Protein AF-A0A847JZJ1-F1 (afdb_monomer_lite)

Foldseek 3Di:
DDDDDDDDDDDDDDDDDDDDDDDPPPPDPPPPPDQDFCQVVLQVLQCVLCVVQVAAEAEASPFGHRDNQDRFDNDPDPVVRVCRRCVPGPQKDKDWAWAAPVDVVVDDDLNQVQLVVLQLVPPPDQKDWDADPVVRDIDIDGPPDDCDPPNLVVCVVVRIHSRTYMHMYGNPADHPDRPVVVVVVVVVVVVVVVLVPDDVVNNVVVVVVVVVVLVPDDPVVNVVVVVVVVVVVVVVLVPDDPVVNVVVVVVVVVVVVVCLVPDDPVVNVVVVVVVVVVVCVVVVVVVPPDDDDDDD

pLDDT: mean 77.41, std 18.1, range [31.69, 96.62]

Structure (mmCIF, N/CA/C/O backbone):
data_AF-A0A847JZJ1-F1
#
_entry.id   AF-A0A847JZJ1-F1
#
loop_
_atom_site.group_PDB
_atom_site.id
_atom_site.type_symbol
_atom_site.label_atom_id
_atom_site.label_alt_id
_atom_site.label_comp_id
_atom_site.label_asym_id
_atom_site.label_entity_id
_atom_site.label_seq_id
_atom_site.pdbx_PDB_ins_code
_atom_site.Cartn_x
_atom_site.Cartn_y
_atom_site.Cartn_z
_atom_site.occupancy
_atom_site.B_iso_or_equiv
_atom_site.auth_seq_id
_atom_site.auth_comp_id
_atom_site.auth_asym_id
_atom_site.auth_atom_id
_atom_site.pdbx_PDB_model_num
ATOM 1 N N . MET A 1 1 ? -47.977 52.422 -21.765 1.00 35.50 1 MET A N 1
ATOM 2 C CA . MET A 1 1 ? -47.464 53.776 -22.063 1.00 35.50 1 MET A CA 1
ATOM 3 C C . MET A 1 1 ? -46.081 53.644 -22.690 1.00 35.50 1 MET A C 1
ATOM 5 O O . MET A 1 1 ? -45.263 52.967 -22.096 1.00 35.50 1 MET A O 1
ATOM 9 N N . MET A 1 2 ? -45.905 54.273 -23.864 1.00 33.22 2 MET A N 1
ATOM 10 C CA . MET A 1 2 ? -44.666 54.690 -24.571 1.00 33.22 2 MET A CA 1
ATOM 11 C C . MET A 1 2 ? -43.608 53.614 -24.932 1.00 33.22 2 MET A C 1
ATOM 13 O O . MET A 1 2 ? -43.071 52.968 -24.049 1.00 33.22 2 MET A O 1
ATOM 17 N N . ARG A 1 3 ? -43.384 53.247 -26.211 1.00 38.41 3 ARG A N 1
ATOM 18 C CA . ARG A 1 3 ? -42.790 53.932 -27.407 1.00 38.41 3 ARG A CA 1
ATOM 19 C C . ARG A 1 3 ? -41.248 53.849 -27.491 1.00 38.41 3 ARG A C 1
ATOM 21 O O . ARG A 1 3 ? -40.580 54.484 -26.689 1.00 38.41 3 ARG A O 1
ATOM 28 N N . ASN A 1 4 ? -40.733 53.144 -28.514 1.00 34.78 4 ASN A N 1
ATOM 29 C CA . ASN A 1 4 ? -39.711 53.559 -29.518 1.00 34.78 4 ASN A CA 1
ATOM 30 C C . ASN A 1 4 ? -39.384 52.341 -30.433 1.00 34.78 4 ASN A C 1
ATOM 32 O O . ASN A 1 4 ? -39.142 51.270 -29.891 1.00 34.78 4 ASN A O 1
ATOM 36 N N . LEU A 1 5 ? -39.588 52.316 -31.771 1.00 41.00 5 LEU A N 1
ATOM 37 C CA . LEU A 1 5 ? -38.977 53.075 -32.907 1.00 41.00 5 LEU A CA 1
ATOM 38 C C . LEU A 1 5 ? -37.449 52.834 -32.973 1.00 41.00 5 LEU A C 1
ATOM 40 O O . LEU A 1 5 ? -36.807 53.040 -31.954 1.00 41.00 5 LEU A O 1
ATOM 44 N N . LEU A 1 6 ? -36.772 52.366 -34.040 1.00 36.91 6 LEU A N 1
ATOM 45 C CA . LEU A 1 6 ? -36.786 52.590 -35.509 1.00 36.91 6 LEU A CA 1
ATOM 46 C C . LEU A 1 6 ? -36.193 51.339 -36.233 1.00 36.91 6 LEU A C 1
ATOM 48 O O . LEU A 1 6 ? -35.392 50.640 -35.626 1.00 36.91 6 LEU A O 1
ATOM 52 N N . SER A 1 7 ? -36.626 50.876 -37.417 1.00 38.59 7 SER A N 1
ATOM 53 C CA . SER A 1 7 ? -36.508 51.380 -38.815 1.00 38.59 7 SER A CA 1
ATOM 54 C C . SER A 1 7 ? -35.103 51.391 -39.465 1.00 38.59 7 SER A C 1
ATOM 56 O O . SER A 1 7 ? -34.245 52.150 -39.036 1.00 38.59 7 SER A O 1
ATOM 58 N N . GLY A 1 8 ? -34.992 50.664 -40.601 1.00 32.59 8 GLY A N 1
ATOM 59 C CA . GLY A 1 8 ? -34.150 50.906 -41.804 1.00 32.59 8 GLY A CA 1
ATOM 60 C C . GLY A 1 8 ? -32.644 50.590 -41.702 1.00 32.59 8 GLY A C 1
ATOM 61 O O . GLY A 1 8 ? -32.071 50.700 -40.636 1.00 32.59 8 GLY A O 1
ATOM 62 N N . ALA A 1 9 ? -31.896 50.222 -42.750 1.00 33.03 9 ALA A N 1
ATOM 63 C CA . ALA A 1 9 ? -32.157 50.146 -44.185 1.00 33.03 9 ALA A CA 1
ATOM 64 C C . ALA A 1 9 ? -31.112 49.238 -44.897 1.00 33.03 9 ALA A C 1
ATOM 66 O O . ALA A 1 9 ? -30.304 48.564 -44.267 1.00 33.03 9 ALA A O 1
ATOM 67 N N . VAL A 1 10 ? -31.198 49.218 -46.226 1.00 32.47 10 VAL A N 1
ATOM 68 C CA . VAL A 1 10 ? -30.754 48.219 -47.213 1.00 32.47 10 VAL A CA 1
ATOM 69 C C . VAL A 1 10 ? -29.332 48.449 -47.775 1.00 32.47 10 VAL A C 1
ATOM 71 O O . VAL A 1 10 ? -28.941 49.589 -47.977 1.00 32.47 10 VAL A O 1
ATOM 74 N N . ALA A 1 11 ? -28.668 47.322 -48.098 1.00 31.69 11 ALA A N 1
ATOM 75 C CA . ALA A 1 11 ? -27.624 47.011 -49.106 1.00 31.69 11 ALA A CA 1
ATOM 76 C C . ALA A 1 11 ? -26.320 47.836 -49.226 1.00 31.69 11 ALA A C 1
ATOM 78 O O . ALA A 1 11 ? -26.329 49.055 -49.278 1.00 31.69 11 ALA A O 1
ATOM 79 N N . VAL A 1 12 ? -25.196 47.140 -49.465 1.00 31.94 12 VAL A N 1
ATOM 80 C CA . VAL A 1 12 ? -24.562 47.002 -50.799 1.00 31.94 12 VAL A CA 1
ATOM 81 C C . VAL A 1 12 ? -23.410 45.983 -50.745 1.00 31.94 12 VAL A C 1
ATOM 83 O O . VAL A 1 12 ? -22.678 45.859 -49.769 1.00 31.94 12 VAL A O 1
ATOM 86 N N . VAL A 1 13 ? -23.327 45.232 -51.840 1.00 33.28 13 VAL A N 1
ATOM 87 C CA . VAL A 1 13 ? -22.362 44.208 -52.248 1.00 33.28 13 VAL A CA 1
ATOM 88 C C . VAL A 1 13 ? -20.936 44.755 -52.370 1.00 33.28 13 VAL A C 1
ATOM 90 O O . VAL A 1 13 ? -20.741 45.812 -52.956 1.00 33.28 13 VAL A O 1
ATOM 93 N N . MET A 1 14 ? -19.939 43.960 -51.974 1.00 34.62 14 MET A N 1
ATOM 94 C CA . MET A 1 14 ? -18.640 43.916 -52.658 1.00 34.62 14 MET A CA 1
ATOM 95 C C . MET A 1 14 ? -18.143 42.468 -52.709 1.00 34.62 14 MET A C 1
ATOM 97 O O . MET A 1 14 ? -17.877 41.839 -51.687 1.00 34.62 14 MET A O 1
ATOM 101 N N . MET A 1 15 ? -18.060 41.955 -53.937 1.00 37.09 15 MET A N 1
ATOM 102 C CA . MET A 1 15 ? -17.333 40.750 -54.319 1.00 37.09 15 MET A CA 1
ATOM 103 C C . MET A 1 15 ? -15.831 40.934 -54.078 1.00 37.09 15 MET A C 1
ATOM 105 O O . MET A 1 15 ? -15.261 41.957 -54.446 1.00 37.09 15 MET A O 1
ATOM 109 N N . GLY A 1 16 ? -15.183 39.887 -53.577 1.00 32.38 16 GLY A N 1
ATOM 110 C CA . GLY A 1 16 ? -13.738 39.694 -53.637 1.00 32.38 16 GLY A CA 1
ATOM 111 C C . GLY A 1 16 ? -13.458 38.199 -53.586 1.00 32.38 16 GLY A C 1
ATOM 112 O O . GLY A 1 16 ? -13.729 37.548 -52.583 1.00 32.38 16 GLY A O 1
ATOM 113 N N . ALA A 1 17 ? -13.036 37.649 -54.717 1.00 33.59 17 ALA A N 1
ATOM 114 C CA . ALA A 1 17 ? -12.972 36.226 -54.995 1.00 33.59 17 ALA A CA 1
ATOM 115 C C . ALA A 1 17 ? -11.673 35.560 -54.498 1.00 33.59 17 ALA A C 1
ATOM 117 O O . ALA A 1 17 ? -10.618 36.178 -54.528 1.00 33.59 17 ALA A O 1
ATOM 118 N N . LEU A 1 18 ? -11.811 34.266 -54.173 1.00 36.47 18 LEU A N 1
ATOM 119 C CA . LEU A 1 18 ? -10.892 33.142 -54.432 1.00 36.47 18 LEU A CA 1
ATOM 120 C C . LEU A 1 18 ? -9.452 33.198 -53.877 1.00 36.47 18 LEU A C 1
ATOM 122 O O . LEU A 1 18 ? -8.656 34.043 -54.259 1.00 36.47 18 LEU A O 1
ATOM 126 N N . VAL A 1 19 ? -9.080 32.166 -53.104 1.00 37.28 19 VAL A N 1
ATOM 127 C CA . VAL A 1 19 ? -8.043 31.152 -53.428 1.00 37.28 19 VAL A CA 1
ATOM 128 C C . VAL A 1 19 ? -7.669 30.365 -52.158 1.00 37.28 19 VAL A C 1
ATOM 130 O O . VAL A 1 19 ? -7.350 30.952 -51.132 1.00 37.28 19 VAL A O 1
ATOM 133 N N . GLY A 1 20 ? -7.640 29.030 -52.277 1.00 33.34 20 GLY A N 1
ATOM 134 C CA . GLY A 1 20 ? -6.888 28.112 -51.405 1.00 33.34 20 GLY A CA 1
ATOM 135 C C . GLY A 1 20 ? -7.611 27.744 -50.106 1.00 33.34 20 GLY A C 1
ATOM 136 O O . GLY A 1 20 ? -7.784 28.563 -49.222 1.00 33.34 20 GLY A O 1
ATOM 137 N N . GLY A 1 21 ? -8.115 26.529 -49.918 1.00 32.28 21 GLY A N 1
ATOM 138 C CA . GLY A 1 21 ? -7.363 25.291 -50.077 1.00 32.28 21 GLY A CA 1
ATOM 139 C C . GLY A 1 21 ? -6.926 24.811 -48.692 1.00 32.28 21 GLY A C 1
ATOM 140 O O . GLY A 1 21 ? -5.954 25.308 -48.146 1.00 32.28 21 GLY A O 1
ATOM 141 N N . ALA A 1 22 ? -7.684 23.859 -48.147 1.00 41.38 22 ALA A N 1
ATOM 142 C CA . ALA A 1 22 ? -7.251 22.877 -47.155 1.00 41.38 22 ALA A CA 1
ATOM 143 C C . ALA A 1 22 ? -6.410 23.375 -45.957 1.00 41.38 22 ALA A C 1
ATOM 145 O O . ALA A 1 22 ? -5.191 23.244 -45.923 1.00 41.38 22 ALA A O 1
ATOM 146 N N . SER A 1 23 ? -7.083 23.779 -44.882 1.00 45.28 23 SER A N 1
ATOM 147 C CA . SER A 1 23 ? -6.500 23.742 -43.531 1.00 45.28 23 SER A CA 1
ATOM 148 C C . SER A 1 23 ? -7.548 23.391 -42.469 1.00 45.28 23 SER A C 1
ATOM 150 O O . SER A 1 23 ? -7.591 23.959 -41.386 1.00 45.28 23 SER A O 1
ATOM 152 N N . ALA A 1 24 ? -8.385 22.389 -42.761 1.00 42.75 24 ALA A N 1
ATOM 153 C CA . ALA A 1 24 ? -9.311 21.780 -41.796 1.00 42.75 24 ALA A CA 1
ATOM 154 C C . ALA A 1 24 ? -8.746 20.510 -41.113 1.00 42.75 24 ALA A C 1
ATOM 156 O O . ALA A 1 24 ? -9.487 19.752 -40.497 1.00 42.75 24 ALA A O 1
ATOM 157 N N . GLN A 1 25 ? -7.433 20.264 -41.197 1.00 43.91 25 GLN A N 1
ATOM 158 C CA . GLN A 1 25 ? -6.776 19.081 -40.608 1.00 43.91 25 GLN A CA 1
ATOM 159 C C . GLN A 1 25 ? -5.591 19.417 -39.689 1.00 43.91 25 GLN A C 1
ATOM 161 O O . GLN A 1 25 ? -4.766 18.561 -39.392 1.00 43.91 25 GLN A O 1
ATOM 166 N N . ALA A 1 26 ? -5.535 20.644 -39.162 1.00 40.88 26 ALA A N 1
ATOM 167 C CA . ALA A 1 26 ? -4.553 21.050 -38.149 1.00 40.88 26 ALA A CA 1
ATOM 168 C C . ALA A 1 26 ? -4.993 20.763 -36.692 1.00 40.88 26 ALA A C 1
ATOM 170 O O . ALA A 1 26 ? -4.354 21.217 -35.747 1.00 40.88 26 ALA A O 1
ATOM 171 N N . GLN A 1 27 ? -6.060 19.989 -36.470 1.00 46.59 27 GLN A N 1
ATOM 172 C CA . GLN A 1 27 ? -6.543 19.626 -35.132 1.00 46.59 27 GLN A CA 1
ATOM 173 C C . GLN A 1 27 ? -6.744 18.120 -35.016 1.00 46.59 27 GLN A C 1
ATOM 175 O O . GLN A 1 27 ? -7.836 17.618 -35.252 1.00 46.59 27 GLN A O 1
ATOM 180 N N . ARG A 1 28 ? -5.677 17.407 -34.637 1.00 43.72 28 ARG A N 1
ATOM 181 C CA . ARG A 1 28 ? -5.724 16.141 -33.870 1.00 43.72 28 ARG A CA 1
ATOM 182 C C . ARG A 1 28 ? -4.331 15.708 -33.387 1.00 43.72 28 ARG A C 1
ATOM 184 O O . ARG A 1 28 ? -4.042 14.531 -33.251 1.00 43.72 28 ARG A O 1
ATOM 191 N N . ASN A 1 29 ? -3.457 16.661 -33.061 1.00 42.59 29 ASN A N 1
ATOM 192 C CA . ASN A 1 29 ? -2.312 16.387 -32.190 1.00 42.59 29 ASN A CA 1
ATOM 193 C C . ASN A 1 29 ? -2.787 16.587 -30.742 1.00 42.59 29 ASN A C 1
ATOM 195 O O . ASN A 1 29 ? -2.511 17.605 -30.110 1.00 42.59 29 ASN A O 1
ATOM 199 N N . THR A 1 30 ? -3.565 15.639 -30.216 1.00 48.31 30 THR A N 1
ATOM 200 C CA . THR A 1 30 ? -3.772 15.552 -28.767 1.00 48.31 30 THR A CA 1
ATOM 201 C C . THR A 1 30 ? -2.457 15.083 -28.163 1.00 48.31 30 THR A C 1
ATOM 203 O O . THR A 1 30 ? -2.189 13.883 -28.098 1.00 48.31 30 THR A O 1
ATOM 206 N N . ALA A 1 31 ? -1.613 16.035 -27.762 1.00 48.03 31 ALA A N 1
ATOM 207 C CA . ALA A 1 31 ? -0.535 15.781 -26.822 1.00 48.03 31 ALA A CA 1
ATOM 208 C C . ALA A 1 31 ? -1.145 15.005 -25.647 1.00 48.03 31 ALA A C 1
ATOM 210 O O . ALA A 1 31 ? -1.997 15.538 -24.931 1.00 48.03 31 ALA A O 1
ATOM 211 N N . ARG A 1 32 ? -0.803 13.717 -25.512 1.00 52.91 32 ARG A N 1
ATOM 212 C CA . ARG A 1 32 ? -1.255 12.893 -24.388 1.00 52.91 32 ARG A CA 1
ATOM 213 C C . ARG A 1 32 ? -0.709 13.566 -23.131 1.00 52.91 32 ARG A C 1
ATOM 215 O O . ARG A 1 32 ? 0.488 13.497 -22.869 1.00 52.91 32 ARG A O 1
ATOM 222 N N . LYS A 1 33 ? -1.569 14.299 -22.412 1.00 51.41 33 LYS A N 1
ATOM 223 C CA . LYS A 1 33 ? -1.242 14.849 -21.093 1.00 51.41 33 LYS A CA 1
ATOM 224 C C . LYS A 1 33 ? -0.691 13.699 -20.254 1.00 51.41 33 LYS A C 1
ATOM 226 O O . LYS A 1 33 ? -1.266 12.610 -20.276 1.00 51.41 33 LYS A O 1
ATOM 231 N N . ALA A 1 34 ? 0.419 13.941 -19.558 1.00 52.12 34 ALA A N 1
ATOM 232 C CA . ALA A 1 34 ? 0.964 12.975 -18.614 1.00 52.12 34 ALA A CA 1
ATOM 233 C C . ALA A 1 34 ? -0.161 12.487 -17.678 1.00 52.12 34 ALA A C 1
ATOM 235 O O . ALA A 1 34 ? -1.019 13.306 -17.323 1.00 52.12 34 ALA A O 1
ATOM 236 N N . PRO A 1 35 ? -0.189 11.193 -17.305 1.00 61.88 35 PRO A N 1
ATOM 237 C CA . PRO A 1 35 ? -1.201 10.667 -16.398 1.00 61.88 35 PRO A CA 1
ATOM 238 C C . PRO A 1 35 ? -1.211 11.508 -15.121 1.00 61.88 35 PRO A C 1
ATOM 240 O O . PRO A 1 35 ? -0.222 11.555 -14.390 1.00 61.88 35 PRO A O 1
ATOM 243 N N . GLN A 1 36 ? -2.299 12.237 -14.889 1.00 75.25 36 GLN A N 1
ATOM 244 C CA . GLN A 1 36 ? -2.470 13.006 -13.663 1.00 75.25 36 GLN A CA 1
ATOM 245 C C . GLN A 1 36 ? -2.872 12.035 -12.555 1.00 75.25 36 GLN A C 1
ATOM 247 O O . GLN A 1 36 ? -3.776 11.225 -12.753 1.00 75.25 36 GLN A O 1
ATOM 252 N N . SER A 1 37 ? -2.192 12.112 -11.411 1.00 82.69 37 SER A N 1
ATOM 253 C CA . SER A 1 37 ? -2.587 11.377 -10.211 1.00 82.69 37 SER A CA 1
ATOM 254 C C . SER A 1 37 ? -3.216 12.328 -9.205 1.00 82.69 37 SER A C 1
ATOM 256 O O . SER A 1 37 ? -2.631 13.360 -8.878 1.00 82.69 37 SER A O 1
ATOM 258 N N . PHE A 1 38 ? -4.367 11.943 -8.665 1.00 89.75 38 PHE A N 1
ATOM 259 C CA . PHE A 1 38 ? -5.093 12.663 -7.618 1.00 89.75 38 PHE A CA 1
ATOM 260 C C . PHE A 1 38 ? -4.782 12.110 -6.215 1.00 89.75 38 PHE A C 1
ATOM 262 O O . PHE A 1 38 ? -5.588 12.226 -5.294 1.00 89.75 38 PHE A O 1
ATOM 269 N N . THR A 1 39 ? -3.611 11.485 -6.030 1.00 89.25 39 THR A N 1
ATOM 270 C CA . THR A 1 39 ? -3.204 10.849 -4.761 1.00 89.25 39 THR A CA 1
ATOM 271 C C . THR A 1 39 ? -3.214 11.825 -3.587 1.00 89.25 39 THR A C 1
ATOM 273 O O . THR A 1 39 ? -3.672 11.469 -2.506 1.00 89.25 39 THR A O 1
ATOM 276 N N . ALA A 1 40 ? -2.730 13.056 -3.786 1.00 89.62 40 ALA A N 1
ATOM 277 C CA . ALA A 1 40 ? -2.691 14.066 -2.728 1.00 89.62 40 ALA A CA 1
ATOM 278 C C . ALA A 1 40 ? -4.104 14.473 -2.277 1.00 89.62 40 ALA A C 1
ATOM 280 O O . ALA A 1 40 ? -4.373 14.538 -1.077 1.00 89.62 40 ALA A O 1
ATOM 281 N N . ASP A 1 41 ? -5.020 14.662 -3.230 1.00 92.62 41 ASP A N 1
ATOM 282 C CA . ASP A 1 41 ? -6.422 14.986 -2.947 1.00 92.62 41 ASP A CA 1
ATOM 283 C C . ASP A 1 41 ? -7.123 13.824 -2.236 1.00 92.62 41 ASP A C 1
ATOM 285 O O . ASP A 1 41 ? -7.856 14.025 -1.267 1.00 92.62 41 ASP A O 1
ATOM 289 N N . PHE A 1 42 ? -6.845 12.591 -2.668 1.00 94.38 42 PHE A N 1
ATOM 290 C CA . PHE A 1 42 ? -7.357 11.385 -2.025 1.00 94.38 42 PHE A CA 1
ATOM 291 C C . PHE A 1 42 ? -6.822 11.220 -0.594 1.00 94.38 42 PHE A C 1
ATOM 293 O O . PHE A 1 42 ? -7.582 10.893 0.315 1.00 94.38 42 PHE A O 1
ATOM 300 N N . ALA A 1 43 ? -5.540 11.509 -0.355 1.00 93.81 43 ALA A N 1
ATOM 301 C CA . ALA A 1 43 ? -4.953 11.483 0.982 1.00 93.81 43 ALA A CA 1
ATOM 302 C C . ALA A 1 43 ? -5.569 12.549 1.904 1.00 93.81 43 ALA A C 1
ATOM 304 O O . ALA A 1 43 ? -5.927 12.247 3.044 1.00 93.81 43 ALA A O 1
ATOM 305 N N . ALA A 1 44 ? -5.765 13.774 1.405 1.00 94.25 44 ALA A N 1
ATOM 306 C CA . ALA A 1 44 ? -6.437 14.836 2.151 1.00 94.25 44 ALA A CA 1
ATOM 307 C C . ALA A 1 44 ? -7.895 14.470 2.479 1.00 94.25 44 ALA A C 1
ATOM 309 O O . ALA A 1 44 ? -8.381 14.728 3.581 1.00 94.25 44 ALA A O 1
ATOM 310 N N . MET A 1 45 ? -8.591 13.826 1.542 1.00 94.44 45 MET A N 1
ATOM 311 C CA . MET A 1 45 ? -9.936 13.298 1.753 1.00 94.44 45 MET A CA 1
ATOM 312 C C . MET A 1 45 ? -9.960 12.209 2.830 1.00 94.44 45 MET A C 1
ATOM 314 O O . MET A 1 45 ? -10.761 12.294 3.757 1.00 94.44 45 MET A O 1
ATOM 318 N N . ALA A 1 46 ? -9.054 11.232 2.765 1.00 95.06 46 ALA A N 1
ATOM 319 C CA . ALA A 1 46 ? -8.922 10.191 3.781 1.00 95.06 46 ALA A CA 1
ATOM 320 C C . ALA A 1 46 ? -8.651 10.772 5.176 1.00 95.06 46 ALA A C 1
ATOM 322 O O . ALA A 1 46 ? -9.221 10.309 6.161 1.00 95.06 46 ALA A O 1
ATOM 323 N N . GLN A 1 47 ? -7.851 11.837 5.269 1.00 94.56 47 GLN A N 1
ATOM 324 C CA . GLN A 1 47 ? -7.622 12.537 6.530 1.00 94.56 47 GLN A CA 1
ATOM 325 C C . GLN A 1 47 ? -8.902 13.190 7.077 1.00 94.56 47 GLN A C 1
ATOM 327 O O . GLN A 1 47 ? -9.168 13.080 8.273 1.00 94.56 47 GLN A O 1
ATOM 332 N N . LYS A 1 48 ? -9.714 13.827 6.221 1.00 94.25 48 LYS A N 1
ATOM 333 C CA . LYS A 1 48 ? -11.010 14.405 6.624 1.00 94.25 48 LYS A CA 1
ATOM 334 C C . LYS A 1 48 ? -11.977 13.337 7.133 1.00 94.25 48 LYS A C 1
ATOM 336 O O . LYS A 1 48 ? -12.600 13.535 8.172 1.00 94.25 48 LYS A O 1
ATOM 341 N N . VAL A 1 49 ? -12.064 12.194 6.447 1.00 95.31 49 VAL A N 1
ATOM 342 C CA . VAL A 1 49 ? -12.866 11.048 6.911 1.00 95.31 49 VAL A CA 1
ATOM 343 C C . VAL A 1 49 ? -12.369 10.553 8.264 1.00 95.31 49 VAL A C 1
ATOM 345 O O . VAL A 1 49 ? -13.165 10.368 9.181 1.00 95.31 49 VAL A O 1
ATOM 348 N N . GLY A 1 50 ? -11.052 10.396 8.414 1.00 94.62 50 GLY A N 1
ATOM 349 C CA . GLY A 1 50 ? -10.449 9.986 9.677 1.00 94.62 50 GLY A CA 1
ATOM 350 C C . GLY A 1 50 ? -10.820 10.922 10.827 1.00 94.62 50 GLY A C 1
ATOM 351 O O . GLY A 1 50 ? -11.231 10.462 11.887 1.00 94.62 50 GLY A O 1
ATOM 352 N N . GLN A 1 51 ? -10.773 12.237 10.601 1.00 94.62 51 GLN A N 1
ATOM 353 C CA . GLN A 1 51 ? -11.196 13.232 11.592 1.00 94.62 51 GLN A CA 1
ATOM 354 C C . GLN A 1 51 ? -12.684 13.114 11.942 1.00 94.62 51 GLN A C 1
ATOM 356 O O . GLN A 1 51 ? -13.024 13.113 13.122 1.00 94.62 51 GLN A O 1
ATOM 361 N N . ALA A 1 52 ? -13.560 12.975 10.943 1.00 94.00 52 ALA A N 1
ATOM 362 C CA . ALA A 1 52 ? -15.003 12.858 11.159 1.00 94.00 52 ALA A CA 1
ATOM 363 C C . ALA A 1 52 ? -15.381 11.609 11.973 1.00 94.00 52 ALA A C 1
ATOM 365 O O . ALA A 1 52 ? -16.312 11.648 12.772 1.00 94.00 52 ALA A O 1
ATOM 366 N N . MET A 1 53 ? -14.639 10.516 11.795 1.00 94.62 53 MET A N 1
ATOM 367 C CA . MET A 1 53 ? -14.877 9.243 12.482 1.00 94.62 53 MET A CA 1
ATOM 368 C C . MET A 1 53 ? -13.997 9.040 13.724 1.00 94.62 53 MET A C 1
ATOM 370 O O . MET A 1 53 ? -14.068 7.984 14.350 1.00 94.62 53 MET A O 1
ATOM 374 N N . ASN A 1 54 ? -13.160 10.021 14.078 1.00 94.56 54 ASN A N 1
ATOM 375 C CA . ASN A 1 54 ? -12.167 9.934 15.151 1.00 94.56 54 ASN A CA 1
ATOM 376 C C . ASN A 1 54 ? -11.231 8.706 15.034 1.00 94.56 54 ASN A C 1
ATOM 378 O O . ASN A 1 54 ? -10.944 8.018 16.014 1.00 94.56 54 ASN A O 1
ATOM 382 N N . VAL A 1 55 ? -10.751 8.420 13.820 1.00 94.69 55 VAL A N 1
ATOM 383 C CA . VAL A 1 55 ? -9.779 7.355 13.527 1.00 94.69 55 VAL A CA 1
ATOM 384 C C . VAL A 1 55 ? -8.609 7.886 12.706 1.00 94.69 55 VAL A C 1
ATOM 386 O O . VAL A 1 55 ? -8.724 8.858 11.959 1.00 94.69 55 VAL A O 1
ATOM 389 N N . ARG A 1 56 ? -7.455 7.220 12.789 1.00 94.62 56 ARG A N 1
ATOM 390 C CA . ARG A 1 56 ? -6.296 7.575 11.964 1.00 94.62 56 ARG A CA 1
ATOM 391 C C . ARG A 1 56 ? -6.331 6.798 10.652 1.00 94.62 56 ARG A C 1
ATOM 393 O O . ARG A 1 56 ? -6.200 5.577 10.664 1.00 94.62 56 ARG A O 1
ATOM 400 N N . ILE A 1 57 ? -6.446 7.510 9.534 1.00 95.31 57 ILE A N 1
ATOM 401 C CA . ILE A 1 57 ? -6.331 6.941 8.185 1.00 95.31 57 ILE A CA 1
ATOM 402 C C . ILE A 1 57 ? -5.047 7.462 7.542 1.00 95.31 57 ILE A C 1
ATOM 404 O O . ILE A 1 57 ? -4.742 8.652 7.604 1.00 95.31 57 ILE A O 1
ATOM 408 N N . VAL A 1 58 ? -4.274 6.554 6.957 1.00 94.69 58 VAL A N 1
ATOM 409 C CA . VAL A 1 58 ? -2.973 6.812 6.349 1.00 94.69 58 VAL A CA 1
ATOM 410 C C . VAL A 1 58 ? -2.988 6.274 4.926 1.00 94.69 58 VAL A C 1
ATOM 412 O O . VAL A 1 58 ? -3.350 5.121 4.705 1.00 94.69 58 VAL A O 1
ATOM 415 N N . VAL A 1 59 ? -2.572 7.102 3.970 1.00 94.44 59 VAL A N 1
ATOM 416 C CA . VAL A 1 59 ? -2.489 6.738 2.552 1.00 94.44 59 VAL A CA 1
ATOM 417 C C . VAL A 1 59 ? -1.029 6.685 2.132 1.00 94.44 59 VAL A C 1
ATOM 419 O O . VAL A 1 59 ? -0.272 7.623 2.375 1.00 94.44 59 VAL A O 1
ATOM 422 N N . ASP A 1 60 ? -0.636 5.584 1.505 1.00 91.75 60 ASP A N 1
ATOM 423 C CA . ASP A 1 60 ? 0.673 5.442 0.881 1.00 91.75 60 ASP A CA 1
ATOM 424 C C . ASP A 1 60 ? 0.798 6.394 -0.325 1.00 91.75 60 ASP A C 1
ATOM 426 O O . ASP A 1 60 ? -0.026 6.315 -1.241 1.00 91.75 60 ASP A O 1
ATOM 430 N N . PRO A 1 61 ? 1.838 7.246 -0.397 1.00 88.56 61 PRO A N 1
ATOM 431 C CA . PRO A 1 61 ? 2.071 8.121 -1.548 1.00 88.56 61 PRO A CA 1
ATOM 432 C C . PRO A 1 61 ? 2.244 7.394 -2.887 1.00 88.56 61 PRO A C 1
ATOM 434 O O . PRO A 1 61 ? 2.156 8.022 -3.938 1.00 88.56 61 PRO A O 1
ATOM 437 N N . THR A 1 62 ? 2.517 6.087 -2.871 1.00 86.88 62 THR A N 1
ATOM 438 C CA . THR A 1 62 ? 2.616 5.256 -4.081 1.00 86.88 62 THR A CA 1
ATOM 439 C C . THR A 1 62 ? 1.265 4.827 -4.649 1.00 86.88 62 THR A C 1
ATOM 441 O O . THR A 1 62 ? 1.221 4.315 -5.764 1.00 86.88 62 THR A O 1
ATOM 444 N N . VAL A 1 63 ? 0.160 5.046 -3.929 1.00 89.62 63 VAL A N 1
ATOM 445 C CA . VAL A 1 63 ? -1.186 4.791 -4.454 1.00 89.62 63 VAL A CA 1
ATOM 446 C C . VAL A 1 63 ? -1.438 5.707 -5.646 1.00 89.62 63 VAL A C 1
ATOM 448 O O . VAL A 1 63 ? -1.390 6.929 -5.520 1.00 89.62 63 VAL A O 1
ATOM 451 N N . PHE A 1 64 ? -1.733 5.124 -6.804 1.00 86.50 64 PHE A N 1
ATOM 452 C CA . PHE A 1 64 ? -2.059 5.879 -8.007 1.00 86.50 64 PHE A CA 1
ATOM 453 C C . PHE A 1 64 ? -3.573 6.065 -8.130 1.00 86.50 64 PHE A C 1
ATOM 455 O O . PHE A 1 64 ? -4.328 5.094 -8.168 1.00 86.50 64 PHE A O 1
ATOM 462 N N . VAL A 1 65 ? -4.024 7.318 -8.214 1.00 88.62 65 VAL A N 1
ATOM 463 C CA . VAL A 1 65 ? -5.450 7.659 -8.298 1.00 88.62 65 VAL A CA 1
ATOM 464 C C . VAL A 1 65 ? -5.701 8.357 -9.628 1.00 88.62 65 VAL A C 1
ATOM 466 O O . VAL A 1 65 ? -5.440 9.547 -9.772 1.00 88.62 65 VAL A O 1
ATOM 469 N N . ALA A 1 66 ? -6.198 7.609 -10.612 1.00 84.12 66 ALA A N 1
ATOM 470 C CA . ALA A 1 66 ? -6.352 8.093 -11.988 1.00 84.12 66 ALA A CA 1
ATOM 471 C C . ALA A 1 66 ? -7.522 9.074 -12.188 1.00 84.12 66 ALA A C 1
ATOM 473 O O . ALA A 1 66 ? -7.561 9.801 -13.179 1.00 84.12 66 ALA A O 1
ATOM 474 N N . THR A 1 67 ? -8.504 9.067 -11.284 1.00 84.44 67 THR A N 1
ATOM 475 C CA . THR A 1 67 ? -9.717 9.889 -11.387 1.00 84.44 67 THR A CA 1
ATOM 476 C C . THR A 1 67 ? -9.870 10.762 -10.150 1.00 84.44 67 THR A C 1
ATOM 478 O O . THR A 1 67 ? -9.508 10.314 -9.063 1.00 84.44 67 THR A O 1
ATOM 481 N N . PRO A 1 68 ? -10.401 11.991 -10.276 1.00 86.19 68 PRO A N 1
ATOM 482 C CA . PRO A 1 68 ? -10.673 12.825 -9.115 1.00 86.19 68 PRO A CA 1
ATOM 483 C C . PRO A 1 68 ? -11.530 12.053 -8.105 1.00 86.19 68 PRO A C 1
ATOM 485 O O . PRO A 1 68 ? -12.588 11.533 -8.487 1.00 86.19 68 PRO A O 1
ATOM 488 N N . PRO A 1 69 ? -11.090 11.937 -6.842 1.00 85.19 69 PRO A N 1
ATOM 489 C CA . PRO A 1 69 ? -11.837 11.189 -5.852 1.00 85.19 69 PRO A CA 1
ATOM 490 C C . PRO A 1 69 ? -13.177 11.886 -5.603 1.00 85.19 69 PRO A C 1
ATOM 492 O O . PRO A 1 69 ? -13.247 13.106 -5.439 1.00 85.19 69 PRO A O 1
ATOM 495 N N . LYS A 1 70 ? -14.258 11.106 -5.606 1.00 84.94 70 LYS A N 1
ATOM 496 C CA . LYS A 1 70 ? -15.586 11.592 -5.219 1.00 84.94 70 LYS A CA 1
ATOM 497 C C . LYS A 1 70 ? -15.638 11.753 -3.707 1.00 84.94 70 LYS A C 1
ATOM 499 O O . LYS A 1 70 ? -14.944 11.033 -2.995 1.00 84.94 70 LYS A O 1
ATOM 504 N N . GLU A 1 71 ? -16.471 12.671 -3.232 1.00 82.12 71 GLU A N 1
ATOM 505 C CA . GLU A 1 71 ? -16.668 12.850 -1.797 1.00 82.12 71 GLU A CA 1
ATOM 506 C C . GLU A 1 71 ? -17.107 11.519 -1.156 1.00 82.12 71 GLU A C 1
ATOM 508 O O . GLU A 1 71 ? -18.000 10.849 -1.688 1.00 82.12 71 GLU A O 1
ATOM 513 N N . PRO A 1 72 ? -16.436 11.079 -0.081 1.00 79.44 72 PRO A N 1
ATOM 514 C CA . PRO A 1 72 ? -16.635 9.750 0.456 1.00 79.44 72 PRO A CA 1
ATOM 515 C C . PRO A 1 72 ? -17.941 9.720 1.240 1.00 79.44 72 PRO A C 1
ATOM 517 O O . PRO A 1 72 ? -18.220 10.597 2.059 1.00 79.44 72 PRO A O 1
ATOM 520 N N . GLN A 1 73 ? -18.738 8.682 1.015 1.00 85.06 73 GLN A N 1
ATOM 521 C CA . GLN A 1 73 ? -19.902 8.424 1.845 1.00 85.06 73 GLN A CA 1
ATOM 522 C C . GLN A 1 73 ? -19.420 7.888 3.196 1.00 85.06 73 GLN A C 1
ATOM 524 O O . GLN A 1 73 ? -18.837 6.807 3.257 1.00 85.06 73 GLN A O 1
ATOM 529 N N . ILE A 1 74 ? -19.634 8.651 4.268 1.00 89.00 74 ILE A N 1
ATOM 530 C CA . ILE A 1 74 ? -19.352 8.191 5.632 1.00 89.00 74 ILE A CA 1
ATOM 531 C C . ILE A 1 74 ? -20.438 7.182 6.010 1.00 89.00 74 ILE A C 1
ATOM 533 O O . ILE A 1 74 ? -21.623 7.513 6.003 1.00 89.00 74 ILE A O 1
ATOM 537 N N . LEU A 1 75 ? -20.023 5.948 6.287 1.00 91.75 75 LEU A N 1
ATOM 538 C CA . LEU A 1 75 ? -20.893 4.834 6.661 1.00 91.75 75 LEU A CA 1
ATOM 539 C C . LEU A 1 75 ? -20.839 4.586 8.176 1.00 91.75 75 LEU A C 1
ATOM 541 O O . LEU A 1 75 ? -20.062 5.214 8.895 1.00 91.75 75 LEU A O 1
ATOM 545 N N . ASP A 1 76 ? -21.643 3.631 8.651 1.00 91.75 76 ASP A N 1
ATOM 546 C CA . ASP A 1 76 ? -21.819 3.335 10.082 1.00 91.75 76 ASP A CA 1
ATOM 547 C C . ASP A 1 76 ? -20.521 2.928 10.796 1.00 91.75 76 ASP A C 1
ATOM 549 O O . ASP A 1 76 ? -20.372 3.152 11.997 1.00 91.75 76 ASP A O 1
ATOM 553 N N . THR A 1 77 ? -19.570 2.324 10.072 1.00 93.81 77 THR A N 1
ATOM 554 C CA . THR A 1 77 ? -18.284 1.883 10.628 1.00 93.81 77 THR A CA 1
ATOM 555 C C . THR A 1 77 ? -17.092 2.428 9.838 1.00 93.81 77 THR A C 1
ATOM 557 O O . THR A 1 77 ? -17.182 2.616 8.613 1.00 93.81 77 THR A O 1
ATOM 560 N N . PRO A 1 78 ? -15.945 2.679 10.503 1.00 94.06 78 PRO A N 1
ATOM 561 C CA . PRO A 1 78 ? -14.715 3.070 9.819 1.00 94.06 78 PRO A CA 1
ATOM 562 C C . PRO A 1 78 ? -14.293 2.062 8.748 1.00 94.06 78 PRO A C 1
ATOM 564 O O . PRO A 1 78 ? -13.885 2.451 7.659 1.00 94.06 78 PRO A O 1
ATOM 567 N N . GLU A 1 79 ? -14.441 0.766 9.027 1.00 94.81 79 GLU A N 1
ATOM 568 C CA . GLU A 1 79 ? -14.122 -0.322 8.106 1.00 94.81 79 GLU A CA 1
ATOM 569 C C . GLU A 1 79 ? -14.959 -0.249 6.827 1.00 94.81 79 GLU A C 1
ATOM 571 O O . GLU A 1 79 ? -14.406 -0.328 5.730 1.00 94.81 79 GLU A O 1
ATOM 576 N N . ALA A 1 80 ? -16.276 -0.060 6.955 1.00 95.25 80 ALA A N 1
ATOM 577 C CA . ALA A 1 80 ? -17.160 0.071 5.802 1.00 95.25 80 ALA A CA 1
ATOM 578 C C . ALA A 1 80 ? -16.807 1.319 4.982 1.00 95.25 80 ALA A C 1
ATOM 580 O O . ALA A 1 80 ? -16.741 1.257 3.755 1.00 95.25 80 ALA A O 1
ATOM 581 N N . THR A 1 81 ? -16.515 2.432 5.659 1.00 95.25 81 THR A N 1
ATOM 582 C CA . THR A 1 81 ? -16.152 3.696 5.007 1.00 95.25 81 THR A CA 1
ATOM 583 C C . THR A 1 81 ? -14.840 3.572 4.229 1.00 95.25 81 THR A C 1
ATOM 585 O O . THR A 1 81 ? -14.790 3.912 3.048 1.00 95.25 81 THR A O 1
ATOM 588 N N . VAL A 1 82 ? -13.782 3.024 4.839 1.00 94.94 82 VAL A N 1
ATOM 589 C CA . VAL A 1 82 ? -12.489 2.807 4.163 1.00 94.94 82 VAL A CA 1
ATOM 590 C C . VAL A 1 82 ? -12.632 1.816 3.006 1.00 94.94 82 VAL A C 1
ATOM 592 O O . VAL A 1 82 ? -12.086 2.058 1.929 1.00 94.94 82 VAL A O 1
ATOM 595 N N . ALA A 1 83 ? -13.399 0.734 3.184 1.00 94.81 83 ALA A N 1
ATOM 596 C CA . ALA A 1 83 ? -13.674 -0.218 2.110 1.00 94.81 83 ALA A CA 1
ATOM 597 C C . ALA A 1 83 ? -14.379 0.452 0.920 1.00 94.81 83 ALA A C 1
ATOM 599 O O . ALA A 1 83 ? -13.979 0.241 -0.226 1.00 94.81 83 ALA A O 1
ATOM 600 N N . ALA A 1 84 ? -15.373 1.307 1.178 1.00 93.62 84 ALA A N 1
ATOM 601 C CA . ALA A 1 84 ? -16.055 2.071 0.139 1.00 93.62 84 ALA A CA 1
ATOM 602 C C . ALA A 1 84 ? -15.092 3.019 -0.595 1.00 93.62 84 ALA A C 1
ATOM 604 O O . ALA A 1 84 ? -15.100 3.054 -1.827 1.00 93.62 84 ALA A O 1
ATOM 605 N N . MET A 1 85 ? -14.211 3.717 0.134 1.00 93.31 85 MET A N 1
ATOM 606 C CA . MET A 1 85 ? -13.219 4.631 -0.448 1.00 93.31 85 MET A CA 1
ATOM 607 C C . MET A 1 85 ? -12.267 3.947 -1.434 1.00 93.31 85 MET A C 1
ATOM 609 O O . MET A 1 85 ? -11.928 4.538 -2.458 1.00 93.31 85 MET A O 1
ATOM 613 N N . VAL A 1 86 ? -11.822 2.722 -1.137 1.00 94.19 86 VAL A N 1
ATOM 614 C CA . VAL A 1 86 ? -10.854 2.017 -1.993 1.00 94.19 86 VAL A CA 1
ATOM 615 C C . VAL A 1 86 ? -11.500 1.140 -3.067 1.00 94.19 86 VAL A C 1
ATOM 617 O O . VAL A 1 86 ? -10.806 0.713 -3.981 1.00 94.19 86 VAL A O 1
ATOM 620 N N . SER A 1 87 ? -12.809 0.880 -2.990 1.00 91.44 87 SER A N 1
ATOM 621 C CA . SER A 1 87 ? -13.517 -0.074 -3.864 1.00 91.44 87 SER A CA 1
ATOM 622 C C . SER A 1 87 ? -13.386 0.206 -5.369 1.00 91.44 87 SER A C 1
ATOM 624 O O . SER A 1 87 ? -13.438 -0.719 -6.175 1.00 91.44 87 SER A O 1
ATOM 626 N N . GLY A 1 88 ? -13.203 1.473 -5.754 1.00 87.50 88 GLY A N 1
ATOM 627 C CA . GLY A 1 88 ? -13.025 1.900 -7.145 1.00 87.50 88 GLY A CA 1
ATOM 628 C C . GLY A 1 88 ? -11.568 2.057 -7.588 1.00 87.50 88 GLY A C 1
ATOM 629 O O . GLY A 1 88 ? -11.326 2.463 -8.725 1.00 87.50 88 GLY A O 1
ATOM 630 N N . LEU A 1 89 ? -10.599 1.794 -6.708 1.00 90.12 89 LEU A N 1
ATOM 631 C CA . LEU A 1 89 ? -9.178 1.950 -7.002 1.00 90.12 89 LEU A CA 1
ATOM 632 C C . LEU A 1 89 ? -8.575 0.613 -7.430 1.00 90.12 89 LEU A C 1
ATOM 634 O O . LEU A 1 89 ? -8.743 -0.410 -6.769 1.00 90.12 89 LEU A O 1
ATOM 638 N N . LYS A 1 90 ? -7.844 0.632 -8.544 1.00 87.62 90 LYS A N 1
ATOM 639 C CA . LYS A 1 90 ? -7.113 -0.539 -9.024 1.00 87.62 90 LYS A CA 1
ATOM 640 C C . LYS A 1 90 ? -5.823 -0.701 -8.224 1.00 87.62 90 LYS A C 1
ATOM 642 O O . LYS A 1 90 ? -5.165 0.289 -7.923 1.00 87.62 90 LYS A O 1
ATOM 647 N N . ASP A 1 91 ? -5.461 -1.946 -7.927 1.00 89.69 91 ASP A N 1
ATOM 648 C CA . ASP A 1 91 ? -4.195 -2.309 -7.291 1.00 89.69 91 ASP A CA 1
ATOM 649 C C . ASP A 1 91 ? -3.988 -1.660 -5.909 1.00 89.69 91 ASP A C 1
ATOM 651 O O . ASP A 1 91 ? -2.857 -1.484 -5.463 1.00 89.69 91 ASP A O 1
ATOM 655 N N . VAL A 1 92 ? -5.068 -1.345 -5.193 1.00 93.38 92 VAL A N 1
ATOM 656 C CA . VAL A 1 92 ? -5.039 -0.772 -3.842 1.00 93.38 92 VAL A CA 1
ATOM 657 C C . VAL A 1 92 ? -5.698 -1.731 -2.862 1.00 93.38 92 VAL A C 1
ATOM 659 O O . VAL A 1 92 ? -6.752 -2.300 -3.135 1.00 93.38 92 VAL A O 1
ATOM 662 N N . ALA A 1 93 ? -5.092 -1.879 -1.690 1.00 94.94 93 ALA A N 1
ATOM 663 C CA . ALA A 1 93 ? -5.665 -2.605 -0.569 1.00 94.94 93 ALA A CA 1
ATOM 664 C C . ALA A 1 93 ? -5.622 -1.748 0.695 1.00 94.94 93 ALA A C 1
ATOM 666 O O . ALA A 1 93 ? -4.957 -0.709 0.759 1.00 94.94 93 ALA A O 1
ATOM 667 N N . TRP A 1 94 ? -6.341 -2.196 1.721 1.00 96.50 94 TRP A N 1
ATOM 668 C CA . TRP A 1 94 ? -6.291 -1.580 3.037 1.00 96.50 94 TRP A CA 1
ATOM 669 C C . TRP A 1 94 ? -6.182 -2.623 4.146 1.00 96.50 94 TRP A C 1
ATOM 671 O O . TRP A 1 94 ? -6.628 -3.767 4.000 1.00 96.50 94 TRP A O 1
ATOM 681 N N . ARG A 1 95 ? -5.566 -2.231 5.264 1.00 96.12 95 ARG A N 1
ATOM 682 C CA . ARG A 1 95 ? -5.461 -3.046 6.482 1.00 96.12 95 ARG A CA 1
ATOM 683 C C . ARG A 1 95 ? -5.668 -2.191 7.725 1.00 96.12 95 ARG A C 1
ATOM 685 O O . ARG A 1 95 ? -5.341 -1.005 7.747 1.00 96.12 95 ARG A O 1
ATOM 692 N N . LYS A 1 96 ? -6.181 -2.835 8.771 1.00 95.56 96 LYS A N 1
ATOM 693 C CA . LYS A 1 96 ? -6.277 -2.292 10.124 1.00 95.56 96 LYS A CA 1
ATOM 694 C C . LYS A 1 96 ? -5.012 -2.678 10.890 1.00 95.56 96 LYS A C 1
ATOM 696 O O . LYS A 1 96 ? -4.740 -3.865 11.050 1.00 95.56 96 LYS A O 1
ATOM 701 N N . VAL A 1 97 ? -4.226 -1.693 11.313 1.00 94.62 97 VAL A N 1
ATOM 702 C CA . VAL A 1 97 ? -2.916 -1.909 11.939 1.00 94.62 97 VAL A CA 1
ATOM 703 C C . VAL A 1 97 ? -2.931 -1.421 13.377 1.00 94.62 97 VAL A C 1
ATOM 705 O O . VAL A 1 97 ? -3.266 -0.271 13.644 1.00 94.62 97 VAL A O 1
ATOM 708 N N . TYR A 1 98 ? -2.527 -2.292 14.294 1.00 94.19 98 TYR A N 1
ATOM 709 C CA . TYR A 1 98 ? -2.372 -1.976 15.709 1.00 94.19 98 TYR A CA 1
ATOM 710 C C . TYR A 1 98 ? -0.889 -1.801 16.001 1.00 94.19 98 TYR A C 1
ATOM 712 O O . TYR A 1 98 ? -0.081 -2.675 15.687 1.00 94.19 98 TYR A O 1
ATOM 720 N N . LEU A 1 99 ? -0.531 -0.654 16.561 1.00 93.00 99 LEU A N 1
ATOM 721 C CA . LEU A 1 99 ? 0.851 -0.295 16.851 1.00 93.00 99 LEU A CA 1
ATOM 722 C C . LEU A 1 99 ? 1.130 -0.488 18.340 1.00 93.00 99 LEU A C 1
ATOM 724 O O . LEU A 1 99 ? 0.217 -0.416 19.166 1.00 93.00 99 LEU A O 1
ATOM 728 N N . MET A 1 100 ? 2.393 -0.711 18.706 1.00 91.81 100 MET A N 1
ATOM 729 C CA . MET A 1 100 ? 2.772 -0.649 20.119 1.00 91.81 100 MET A CA 1
ATOM 730 C C . MET A 1 100 ? 2.508 0.759 20.666 1.00 91.81 100 MET A C 1
ATOM 732 O O . MET A 1 100 ? 2.582 1.746 19.930 1.00 91.81 100 MET A O 1
ATOM 736 N N . GLN A 1 101 ? 2.221 0.890 21.960 1.00 86.75 101 GLN A N 1
ATOM 737 C CA . GLN A 1 101 ? 1.945 2.201 22.574 1.00 86.75 101 GLN A CA 1
ATOM 738 C C . GLN A 1 101 ? 3.122 3.188 22.413 1.00 86.75 101 GLN A C 1
ATOM 740 O O . GLN A 1 101 ? 2.922 4.385 22.190 1.00 86.75 101 GLN A O 1
ATOM 745 N N . SER A 1 102 ? 4.357 2.679 22.429 1.00 85.75 102 SER A N 1
ATOM 746 C CA . SER A 1 102 ? 5.585 3.445 22.159 1.00 85.75 102 SER A CA 1
ATOM 747 C C . SER A 1 102 ? 5.708 3.921 20.702 1.00 85.75 102 SER A C 1
ATOM 749 O O . SER A 1 102 ? 6.269 4.982 20.429 1.00 85.75 102 SER A O 1
ATOM 751 N N . GLU A 1 103 ? 5.173 3.161 19.748 1.00 81.38 103 GLU A N 1
ATOM 752 C CA . GLU A 1 103 ? 5.213 3.474 18.312 1.00 81.38 103 GLU A CA 1
ATOM 753 C C . GLU A 1 103 ? 4.043 4.363 17.874 1.00 81.38 103 GLU A C 1
ATOM 755 O O . GLU A 1 103 ? 4.168 5.194 16.971 1.00 81.38 103 GLU A O 1
ATOM 760 N N . SER A 1 104 ? 2.907 4.223 18.556 1.00 74.31 104 SER A N 1
ATOM 761 C CA . SER A 1 104 ? 1.704 5.033 18.343 1.00 74.31 104 SER A CA 1
ATOM 762 C C . SER A 1 104 ? 1.966 6.505 18.662 1.00 74.31 104 SER A C 1
ATOM 764 O O . SER A 1 104 ? 1.511 7.391 17.940 1.00 74.31 104 SER A O 1
ATOM 766 N N . THR A 1 105 ? 2.769 6.760 19.700 1.00 63.66 105 THR A N 1
ATOM 767 C CA . THR A 1 105 ? 3.145 8.101 20.173 1.00 63.66 105 THR A CA 1
ATOM 768 C C . THR A 1 105 ? 4.311 8.721 19.401 1.00 63.66 105 THR A C 1
ATOM 770 O O . THR A 1 105 ? 4.366 9.940 19.263 1.00 63.66 105 THR A O 1
ATOM 773 N N . SER A 1 106 ? 5.219 7.911 18.846 1.00 65.75 106 SER A N 1
ATOM 774 C CA . SER A 1 106 ? 6.399 8.389 18.104 1.00 65.75 106 SER A CA 1
ATOM 775 C C . SER A 1 106 ? 6.138 8.704 16.625 1.00 65.75 106 SER A C 1
ATOM 777 O O . SER A 1 106 ? 7.019 9.228 15.945 1.00 65.75 106 SER A O 1
ATOM 779 N N . GLY A 1 107 ? 4.922 8.457 16.125 1.00 68.31 107 GLY A N 1
ATOM 780 C CA . GLY A 1 107 ? 4.476 8.970 14.830 1.00 68.31 107 GLY A CA 1
ATOM 781 C C . GLY A 1 107 ? 5.181 8.323 13.636 1.00 68.31 107 GLY A C 1
ATOM 782 O O . GLY A 1 107 ? 5.850 9.001 12.858 1.00 68.31 107 GLY A O 1
ATOM 783 N N . LEU A 1 108 ? 4.995 7.011 13.447 1.00 80.94 108 LEU A N 1
ATOM 784 C CA . LEU A 1 108 ? 5.440 6.325 12.227 1.00 80.94 108 LEU A CA 1
ATOM 785 C C . LEU A 1 108 ? 4.941 7.051 10.964 1.00 80.94 108 LEU A C 1
ATOM 787 O O . LEU A 1 108 ? 3.754 7.380 10.844 1.00 80.94 108 LEU A O 1
ATOM 791 N N . ARG A 1 109 ? 5.871 7.282 10.027 1.00 86.75 109 ARG A N 1
ATOM 792 C CA . ARG A 1 109 ? 5.590 7.924 8.737 1.00 86.75 109 ARG A CA 1
ATOM 793 C C . ARG A 1 109 ? 4.697 7.035 7.854 1.00 86.75 109 ARG A C 1
ATOM 795 O O . ARG A 1 109 ? 4.916 5.817 7.846 1.00 86.75 109 ARG A O 1
ATOM 802 N N . PRO A 1 110 ? 3.763 7.618 7.079 1.00 86.12 110 PRO A N 1
ATOM 803 C CA . PRO A 1 110 ? 2.874 6.889 6.174 1.00 86.12 110 PRO A CA 1
ATOM 804 C C . PRO A 1 110 ? 3.561 5.876 5.259 1.00 86.12 110 PRO A C 1
ATOM 806 O O . PRO A 1 110 ? 3.132 4.728 5.172 1.00 86.12 110 PRO A O 1
ATOM 809 N N . GLU A 1 111 ? 4.667 6.277 4.636 1.00 86.62 111 GLU A N 1
ATOM 810 C CA . GLU A 1 111 ? 5.394 5.483 3.643 1.00 86.62 111 GLU A CA 1
ATOM 811 C C . GLU A 1 111 ? 5.976 4.222 4.274 1.00 86.62 111 GLU A C 1
ATOM 813 O O . GLU A 1 111 ? 5.904 3.130 3.715 1.00 86.62 111 GLU A O 1
ATOM 818 N N . ARG A 1 112 ? 6.546 4.372 5.475 1.00 88.81 112 ARG A N 1
ATOM 819 C CA . ARG A 1 112 ? 7.162 3.262 6.202 1.00 88.81 112 ARG A CA 1
ATOM 820 C C . ARG A 1 112 ? 6.104 2.266 6.656 1.00 88.81 112 ARG A C 1
ATOM 822 O O . ARG A 1 112 ? 6.311 1.065 6.518 1.00 88.81 112 ARG A O 1
ATOM 829 N N . LEU A 1 113 ? 4.986 2.766 7.178 1.00 90.69 113 LEU A N 1
ATOM 830 C CA . LEU A 1 113 ? 3.891 1.921 7.634 1.00 90.69 113 LEU A CA 1
ATOM 831 C C . LEU A 1 113 ? 3.285 1.131 6.468 1.00 90.69 113 LEU A C 1
ATOM 833 O O . LEU A 1 113 ? 3.143 -0.085 6.562 1.00 90.69 113 LEU A O 1
ATOM 837 N N . ALA A 1 114 ? 3.010 1.795 5.346 1.00 90.75 114 ALA A N 1
ATOM 838 C CA . ALA A 1 114 ? 2.502 1.138 4.149 1.00 90.75 114 ALA A CA 1
ATOM 839 C C . ALA A 1 114 ? 3.484 0.104 3.578 1.00 90.75 114 ALA A C 1
ATOM 841 O O . ALA A 1 114 ? 3.070 -1.003 3.236 1.00 90.75 114 ALA A O 1
ATOM 842 N N . ALA A 1 115 ? 4.787 0.408 3.553 1.00 86.81 115 ALA A N 1
ATOM 843 C CA . ALA A 1 115 ? 5.811 -0.543 3.125 1.00 86.81 115 ALA A CA 1
ATOM 844 C C . ALA A 1 115 ? 5.867 -1.790 4.026 1.00 86.81 115 ALA A C 1
ATOM 846 O O . ALA A 1 115 ? 5.986 -2.903 3.516 1.00 86.81 115 ALA A O 1
ATOM 847 N N . MET A 1 116 ? 5.743 -1.626 5.350 1.00 89.75 116 MET A N 1
ATOM 848 C CA . MET A 1 116 ? 5.675 -2.750 6.295 1.00 89.75 116 MET A CA 1
ATOM 849 C C . MET A 1 116 ? 4.427 -3.606 6.066 1.00 89.75 116 MET A C 1
ATOM 851 O O . MET A 1 116 ? 4.534 -4.828 5.982 1.00 89.75 116 MET A O 1
ATOM 855 N N . VAL A 1 117 ? 3.257 -2.974 5.928 1.00 92.25 117 VAL A N 1
ATOM 856 C CA . VAL A 1 117 ? 1.988 -3.676 5.678 1.00 92.25 117 VAL A CA 1
ATOM 857 C C . VAL A 1 117 ? 2.054 -4.455 4.369 1.00 92.25 117 VAL A C 1
ATOM 859 O O . VAL A 1 117 ? 1.767 -5.648 4.360 1.00 92.25 117 VAL A O 1
ATOM 862 N N . ARG A 1 118 ? 2.504 -3.815 3.285 1.00 89.12 118 ARG A N 1
ATOM 863 C CA . ARG A 1 118 ? 2.694 -4.459 1.982 1.00 89.12 118 ARG A CA 1
ATOM 864 C C . ARG A 1 118 ? 3.653 -5.642 2.073 1.00 89.12 118 ARG A C 1
ATOM 866 O O . ARG A 1 118 ? 3.338 -6.708 1.558 1.00 89.12 118 ARG A O 1
ATOM 873 N N . ALA A 1 119 ? 4.800 -5.475 2.734 1.00 86.94 119 ALA A N 1
ATOM 874 C CA . ALA A 1 119 ? 5.784 -6.544 2.878 1.00 86.94 119 ALA A CA 1
ATOM 875 C C . ALA A 1 119 ? 5.196 -7.771 3.592 1.00 86.94 119 ALA A C 1
ATOM 877 O O . ALA A 1 119 ? 5.432 -8.893 3.159 1.00 86.94 119 ALA A O 1
ATOM 878 N N . LEU A 1 120 ? 4.390 -7.565 4.639 1.00 88.06 120 LEU A N 1
ATOM 879 C CA . LEU A 1 120 ? 3.688 -8.651 5.330 1.00 88.06 120 LEU A CA 1
ATOM 880 C C . LEU A 1 120 ? 2.598 -9.286 4.456 1.00 88.06 120 LEU A C 1
ATOM 882 O O . LEU A 1 120 ? 2.407 -10.503 4.485 1.00 88.06 120 LEU A O 1
ATOM 886 N N . ASP A 1 121 ? 1.887 -8.485 3.665 1.00 88.12 121 ASP A N 1
ATOM 887 C CA . ASP A 1 121 ? 0.818 -8.964 2.789 1.00 88.12 121 ASP A CA 1
ATOM 888 C C . ASP A 1 121 ? 1.358 -9.820 1.632 1.00 88.12 121 ASP A C 1
ATOM 890 O O . ASP A 1 121 ? 0.756 -10.842 1.313 1.00 88.12 121 ASP A O 1
ATOM 894 N N . MET A 1 122 ? 2.543 -9.486 1.105 1.00 84.75 122 MET A N 1
ATOM 895 C CA . MET A 1 122 ? 3.237 -10.237 0.047 1.00 84.75 122 MET A CA 1
ATOM 896 C C . MET A 1 122 ? 3.797 -11.598 0.490 1.00 84.75 122 MET A C 1
ATOM 898 O O . MET A 1 122 ? 4.127 -12.417 -0.363 1.00 84.75 122 MET A O 1
ATOM 902 N N . LEU A 1 123 ? 3.930 -11.867 1.794 1.00 84.69 123 LEU A N 1
ATOM 903 C CA . LEU A 1 123 ? 4.385 -13.180 2.266 1.00 84.69 123 LEU A CA 1
ATOM 904 C C . LEU A 1 123 ? 3.352 -14.259 1.901 1.00 84.69 123 LEU A C 1
ATOM 906 O O . LEU A 1 123 ? 2.248 -14.264 2.443 1.00 84.69 123 LEU A O 1
ATOM 910 N N . GLU A 1 124 ? 3.697 -15.186 1.011 1.00 79.50 124 GLU A N 1
ATOM 911 C CA . GLU A 1 124 ? 2.785 -16.265 0.593 1.00 79.50 124 GLU A CA 1
ATOM 912 C C . GLU A 1 124 ? 2.528 -17.288 1.709 1.00 79.50 124 GLU A C 1
ATOM 914 O O . GLU A 1 124 ? 1.469 -17.914 1.765 1.00 79.50 124 GLU A O 1
ATOM 919 N N . THR A 1 125 ? 3.480 -17.456 2.631 1.00 78.00 125 THR A N 1
ATOM 920 C CA . THR A 1 125 ? 3.374 -18.443 3.705 1.00 78.00 125 THR A CA 1
ATOM 921 C C . THR A 1 125 ? 2.503 -17.945 4.859 1.00 78.00 125 THR A C 1
ATOM 923 O O . THR A 1 125 ? 2.578 -16.795 5.290 1.00 78.00 125 THR A O 1
ATOM 926 N N . GLY A 1 126 ? 1.694 -18.850 5.422 1.00 78.19 126 GLY A N 1
ATOM 927 C CA . GLY A 1 126 ? 0.846 -18.567 6.588 1.00 78.19 126 GLY A CA 1
ATOM 928 C C . GLY A 1 126 ? 1.628 -18.264 7.874 1.00 78.19 126 GLY A C 1
ATOM 929 O O . GLY A 1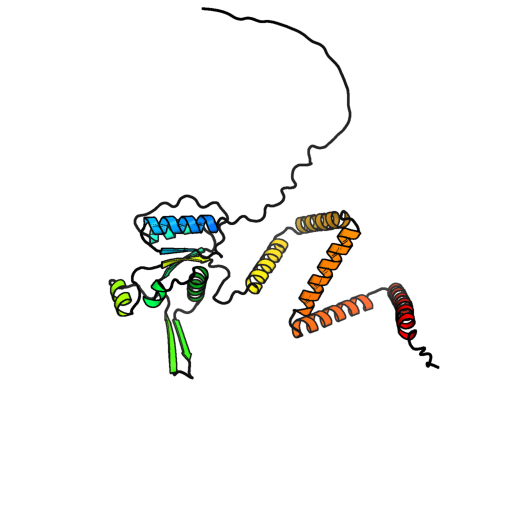 126 ? 1.072 -17.708 8.818 1.00 78.19 126 GLY A O 1
ATOM 930 N N . GLY A 1 127 ? 2.922 -18.584 7.914 1.00 84.12 127 GLY A N 1
ATOM 931 C CA . GLY A 1 127 ? 3.806 -18.225 9.013 1.00 84.12 127 GLY A CA 1
ATOM 932 C C . GLY A 1 127 ? 5.278 -18.240 8.613 1.00 84.12 127 GLY A C 1
ATOM 933 O O . GLY A 1 127 ? 5.669 -18.894 7.644 1.00 84.12 127 GLY A O 1
ATOM 934 N N . LEU A 1 128 ? 6.084 -17.498 9.366 1.00 87.31 128 LEU A N 1
ATOM 935 C CA . LEU A 1 128 ? 7.530 -17.400 9.202 1.00 87.31 128 LEU A CA 1
ATOM 936 C C . LEU A 1 128 ? 8.179 -17.267 10.582 1.00 87.31 128 LEU A C 1
ATOM 938 O O . LEU A 1 128 ? 7.776 -16.416 11.373 1.00 87.31 128 LEU A O 1
ATOM 942 N N . VAL A 1 129 ? 9.195 -18.085 10.857 1.00 89.56 129 VAL A N 1
ATOM 943 C CA . VAL A 1 129 ? 10.020 -17.968 12.064 1.00 89.56 129 VAL A CA 1
ATOM 944 C C . VAL A 1 129 ? 11.453 -17.686 11.640 1.00 89.56 129 VAL A C 1
ATOM 946 O O . VAL A 1 129 ? 12.045 -18.452 10.886 1.00 89.56 129 VAL A O 1
ATOM 949 N N . LEU A 1 130 ? 11.996 -16.570 12.114 1.00 88.12 130 LEU A N 1
ATOM 950 C CA . LEU A 1 130 ? 13.355 -16.118 11.839 1.00 88.12 130 LEU A CA 1
ATOM 951 C C . LEU A 1 130 ? 14.150 -16.162 13.136 1.00 88.12 130 LEU A C 1
ATOM 953 O O . LEU A 1 130 ? 13.878 -15.384 14.048 1.00 88.12 130 LEU A O 1
ATOM 957 N N . GLU A 1 131 ? 15.131 -17.052 13.226 1.00 95.00 131 GLU A N 1
ATOM 958 C CA . GLU A 1 131 ? 16.051 -17.105 14.359 1.00 95.00 131 GLU A CA 1
ATOM 959 C C . GLU A 1 131 ? 17.309 -16.278 14.073 1.00 95.00 131 GLU A C 1
ATOM 961 O O . GLU A 1 131 ? 17.922 -16.391 13.013 1.00 95.00 131 GLU A O 1
ATOM 966 N N . ASN A 1 132 ? 17.724 -15.466 15.044 1.00 93.38 132 ASN A N 1
ATOM 967 C CA . ASN A 1 132 ? 19.062 -14.900 15.092 1.00 93.38 132 ASN A CA 1
ATOM 968 C C . ASN A 1 132 ? 19.931 -15.750 16.040 1.00 93.38 132 ASN A C 1
ATOM 970 O O . ASN A 1 132 ? 19.832 -15.569 17.263 1.00 93.38 132 ASN A O 1
ATOM 974 N N . PRO A 1 133 ? 20.820 -16.614 15.509 1.00 93.75 133 PRO A N 1
ATOM 975 C CA . PRO A 1 133 ? 21.603 -17.545 16.319 1.00 93.75 133 PRO A CA 1
ATOM 976 C C . PRO A 1 133 ? 22.602 -16.835 17.241 1.00 93.75 133 PRO A C 1
ATOM 978 O O . PRO A 1 133 ? 22.909 -17.341 18.319 1.00 93.75 133 PRO A O 1
ATOM 981 N N . ALA A 1 134 ? 23.069 -15.635 16.876 1.00 94.12 134 ALA A N 1
ATOM 982 C CA . ALA A 1 134 ? 23.993 -14.862 17.705 1.00 94.12 134 ALA A CA 1
ATOM 983 C C . ALA A 1 134 ? 23.326 -14.360 18.994 1.00 94.12 134 ALA A C 1
ATOM 985 O O . ALA A 1 134 ? 23.955 -14.305 20.046 1.00 94.12 134 ALA A O 1
ATOM 986 N N . THR A 1 135 ? 22.037 -14.020 18.922 1.00 95.94 135 THR A N 1
ATOM 987 C CA . THR A 1 135 ? 21.269 -13.531 20.083 1.00 95.94 135 THR A CA 1
ATOM 988 C C . THR A 1 135 ? 20.383 -14.595 20.728 1.00 95.94 135 THR A C 1
ATOM 990 O O . THR A 1 135 ? 19.815 -14.335 21.785 1.00 95.94 135 THR A O 1
ATOM 993 N N . ARG A 1 136 ? 20.239 -15.769 20.095 1.00 94.31 136 ARG A N 1
ATOM 994 C CA . ARG A 1 136 ? 19.253 -16.808 20.446 1.00 94.31 136 ARG A CA 1
ATOM 995 C C . ARG A 1 136 ? 17.837 -16.246 20.593 1.00 94.31 136 ARG A C 1
ATOM 997 O O . ARG A 1 136 ? 17.103 -16.583 21.520 1.00 94.31 136 ARG A O 1
ATOM 1004 N N . ARG A 1 137 ? 17.464 -15.337 19.691 1.00 95.12 137 ARG A N 1
ATOM 1005 C CA . ARG A 1 137 ? 16.128 -14.735 19.642 1.00 95.12 137 ARG A CA 1
ATOM 1006 C C . ARG A 1 137 ? 15.462 -15.103 18.335 1.00 95.12 137 ARG A C 1
ATOM 1008 O O . ARG A 1 137 ? 16.111 -15.077 17.294 1.00 95.12 137 ARG A O 1
ATOM 1015 N N . ALA A 1 138 ? 14.167 -15.377 18.397 1.00 90.81 138 ALA A N 1
ATOM 1016 C CA . ALA A 1 138 ? 13.350 -15.625 17.223 1.00 90.81 138 ALA A CA 1
ATOM 1017 C C . ALA A 1 138 ? 12.303 -14.521 17.037 1.00 90.81 138 ALA A C 1
ATOM 1019 O O . ALA A 1 138 ? 11.770 -13.981 18.009 1.00 90.81 138 ALA A O 1
ATOM 1020 N N . ILE A 1 139 ? 12.003 -14.210 15.781 1.00 90.12 139 ILE A N 1
ATOM 1021 C CA . ILE A 1 139 ? 10.854 -13.410 15.361 1.00 90.12 139 ILE A CA 1
ATOM 1022 C C . ILE A 1 139 ? 9.873 -14.378 14.713 1.00 90.12 139 ILE A C 1
ATOM 1024 O O . ILE A 1 139 ? 10.243 -15.100 13.792 1.00 90.12 139 ILE A O 1
ATOM 1028 N N . SER A 1 140 ? 8.634 -14.396 15.195 1.00 88.31 140 SER A N 1
ATOM 1029 C CA . SER A 1 140 ? 7.557 -15.195 14.614 1.00 88.31 140 SER A CA 1
ATOM 1030 C C . SER A 1 140 ? 6.516 -14.269 14.005 1.00 88.31 140 SER A C 1
ATOM 1032 O O . SER A 1 140 ? 6.036 -13.348 14.667 1.00 88.31 140 SER A O 1
ATOM 1034 N N . VAL A 1 141 ? 6.179 -14.516 12.746 1.00 89.75 141 VAL A N 1
ATOM 1035 C CA . VAL A 1 141 ? 5.105 -13.846 12.015 1.00 89.75 141 VAL A CA 1
ATOM 1036 C C . VAL A 1 141 ? 4.062 -14.900 11.679 1.00 89.75 141 VAL A C 1
ATOM 1038 O O . VAL A 1 141 ? 4.394 -15.940 11.115 1.00 89.75 141 VAL A O 1
ATOM 1041 N N . GLN A 1 142 ? 2.806 -14.633 12.023 1.00 88.31 142 GLN A N 1
ATOM 1042 C CA . GLN A 1 142 ? 1.670 -15.504 11.723 1.00 88.31 142 GLN A CA 1
ATOM 1043 C C . GLN A 1 142 ? 0.616 -14.701 10.963 1.00 88.31 142 GLN A C 1
ATOM 1045 O O . GLN A 1 142 ? 0.232 -13.612 11.394 1.00 88.31 142 GLN A O 1
ATOM 1050 N N . LYS A 1 143 ? 0.165 -15.229 9.824 1.00 87.75 143 LYS A N 1
ATOM 1051 C CA . LYS A 1 143 ? -0.877 -14.632 8.982 1.00 87.75 143 LYS A CA 1
ATOM 1052 C C . LYS A 1 143 ? -2.209 -15.336 9.210 1.00 87.75 143 LYS A C 1
ATOM 1054 O O . LYS A 1 143 ? -2.253 -16.505 9.579 1.00 87.75 143 LYS A O 1
ATOM 1059 N N . ASN A 1 144 ? -3.294 -14.613 8.936 1.00 85.81 144 ASN A N 1
ATOM 1060 C CA . ASN A 1 144 ? -4.665 -15.134 8.945 1.00 85.81 144 ASN A CA 1
ATOM 1061 C C . ASN A 1 144 ? -5.105 -15.732 10.293 1.00 85.81 144 ASN A C 1
ATOM 1063 O O . ASN A 1 144 ? -5.922 -16.650 10.330 1.00 85.81 144 ASN A O 1
ATOM 1067 N N . LEU A 1 145 ? -4.578 -15.203 11.403 1.00 86.94 145 LEU A N 1
ATOM 1068 C CA . LEU A 1 145 ? -5.092 -15.537 12.726 1.00 86.94 145 LEU A CA 1
ATOM 1069 C C . LEU A 1 145 ? -6.531 -15.017 12.868 1.00 86.94 145 LEU A C 1
ATOM 1071 O O . LEU A 1 145 ? -6.786 -13.855 12.533 1.00 86.94 145 LEU A O 1
ATOM 1075 N N . PRO A 1 146 ? -7.469 -15.841 13.365 1.00 88.31 146 PRO A N 1
ATOM 1076 C CA . PRO A 1 146 ? -8.825 -15.384 13.616 1.00 88.31 146 PRO A CA 1
ATOM 1077 C C . PRO A 1 146 ? -8.815 -14.311 14.708 1.00 88.31 146 PRO A C 1
ATOM 1079 O O . PRO A 1 146 ? -8.203 -14.481 15.761 1.00 88.31 146 PRO A O 1
ATOM 1082 N N . VAL A 1 147 ? -9.518 -13.206 14.461 1.00 91.25 147 VAL A N 1
ATOM 1083 C CA . VAL A 1 147 ? -9.726 -12.159 15.466 1.00 91.25 147 VAL A CA 1
ATOM 1084 C C . VAL A 1 147 ? -10.858 -12.610 16.384 1.00 91.25 147 VAL A C 1
ATOM 1086 O O . VAL A 1 147 ? -12.016 -12.663 15.971 1.00 91.25 147 VAL A O 1
ATOM 1089 N N . LEU A 1 148 ? -10.514 -12.978 17.616 1.00 91.81 148 LEU A N 1
ATOM 1090 C CA . LEU A 1 148 ? -11.471 -13.477 18.600 1.00 91.81 148 LEU A CA 1
ATOM 1091 C C . LEU A 1 148 ? -12.221 -12.329 19.306 1.00 91.81 148 LEU A C 1
ATOM 1093 O O . LEU A 1 148 ? -11.726 -11.197 19.367 1.00 91.81 148 LEU A O 1
ATOM 1097 N N . PRO A 1 149 ? -13.407 -12.595 19.886 1.00 92.56 149 PRO A N 1
ATOM 1098 C CA . PRO A 1 149 ? -14.044 -11.656 20.805 1.00 92.56 149 PRO A CA 1
ATOM 1099 C C . PRO A 1 149 ? -13.089 -11.292 21.952 1.00 92.56 149 PRO A C 1
ATOM 1101 O O . PRO A 1 149 ? -12.420 -12.163 22.497 1.00 92.56 149 PRO A O 1
ATOM 1104 N N . GLY A 1 150 ? -13.010 -10.010 22.317 1.00 91.62 150 GLY A N 1
ATOM 1105 C CA . GLY A 1 150 ? -12.074 -9.537 23.349 1.00 91.62 150 GLY A CA 1
ATOM 1106 C C . GLY A 1 150 ? -10.659 -9.219 22.849 1.00 91.62 150 GLY A C 1
ATOM 1107 O O . GLY A 1 150 ? -9.812 -8.826 23.645 1.00 91.62 150 GLY A O 1
ATOM 1108 N N . PHE A 1 151 ? -10.400 -9.286 21.537 1.00 93.81 151 PHE A N 1
ATOM 1109 C CA . PHE A 1 151 ? -9.095 -8.951 20.946 1.00 93.81 151 PHE A CA 1
ATOM 1110 C C . PHE A 1 151 ? -8.529 -7.589 21.395 1.00 93.81 151 PHE A C 1
ATOM 1112 O O . PHE A 1 151 ? -7.324 -7.440 21.579 1.00 93.81 151 PHE A O 1
ATOM 1119 N N . GLY A 1 152 ? -9.387 -6.591 21.635 1.00 92.88 152 GLY A N 1
ATOM 1120 C CA . GLY A 1 152 ? -8.962 -5.290 22.163 1.00 92.88 152 GLY A CA 1
ATOM 1121 C C . GLY A 1 152 ? -8.296 -5.367 23.543 1.00 92.88 152 GLY A C 1
ATOM 1122 O O . GLY A 1 152 ? -7.347 -4.628 23.805 1.00 92.88 152 GLY A O 1
ATOM 1123 N N . ASP A 1 153 ? -8.746 -6.273 24.411 1.00 93.94 153 ASP A N 1
ATOM 1124 C CA . ASP A 1 153 ? -8.141 -6.489 25.727 1.00 93.94 153 ASP A CA 1
ATOM 1125 C C . ASP A 1 153 ? -6.822 -7.254 25.614 1.00 93.94 153 ASP A C 1
ATOM 1127 O O . ASP A 1 153 ? -5.850 -6.905 26.285 1.00 93.94 153 ASP A O 1
ATOM 1131 N N . GLU A 1 154 ? -6.739 -8.227 24.703 1.00 93.19 154 GLU A N 1
ATOM 1132 C CA . GLU A 1 154 ? -5.486 -8.927 24.399 1.00 93.19 154 GLU A CA 1
ATOM 1133 C C . GLU A 1 154 ? -4.411 -7.971 23.864 1.00 93.19 154 GLU A C 1
ATOM 1135 O O . GLU A 1 154 ? -3.250 -8.045 24.275 1.00 93.19 154 GLU A O 1
ATOM 1140 N N . LEU A 1 155 ? -4.790 -7.035 22.987 1.00 93.56 155 LEU A N 1
ATOM 1141 C CA . LEU A 1 155 ? -3.890 -5.993 22.492 1.00 93.56 155 LEU A CA 1
ATOM 1142 C C . LEU A 1 155 ? -3.325 -5.160 23.646 1.00 93.56 155 LEU A C 1
ATOM 1144 O O . LEU A 1 155 ? -2.109 -4.983 23.734 1.00 93.56 155 LEU A O 1
ATOM 1148 N N . ARG A 1 156 ? -4.180 -4.713 24.575 1.00 93.69 156 ARG A N 1
ATOM 1149 C CA . ARG A 1 156 ? -3.750 -3.943 25.755 1.00 93.69 156 ARG A CA 1
ATOM 1150 C C . ARG A 1 156 ? -2.793 -4.739 26.639 1.00 93.69 156 ARG A C 1
ATOM 1152 O O . ARG A 1 156 ? -1.770 -4.199 27.052 1.00 93.69 156 ARG A O 1
ATOM 1159 N N . GLN A 1 157 ? -3.082 -6.018 26.890 1.00 94.38 157 GLN A N 1
ATOM 1160 C CA . GLN A 1 157 ? -2.205 -6.907 27.669 1.00 94.38 157 GLN A CA 1
ATOM 1161 C C . GLN A 1 157 ? -0.818 -7.057 27.029 1.00 94.38 157 GLN A C 1
ATOM 1163 O O . GLN A 1 157 ? 0.183 -7.182 27.732 1.00 94.38 157 GLN A O 1
ATOM 1168 N N . ARG A 1 158 ? -0.748 -6.995 25.696 1.00 93.06 158 ARG A N 1
ATOM 1169 C CA . ARG A 1 158 ? 0.497 -7.042 24.916 1.00 93.06 158 ARG A CA 1
ATOM 1170 C C . ARG A 1 158 ? 1.115 -5.665 24.644 1.00 93.06 158 ARG A C 1
ATOM 1172 O O . ARG A 1 158 ? 2.038 -5.580 23.841 1.00 93.06 158 ARG A O 1
ATOM 1179 N N . GLN A 1 159 ? 0.640 -4.607 25.309 1.00 94.19 159 GLN A N 1
ATOM 1180 C CA . GLN A 1 159 ? 1.123 -3.223 25.167 1.00 94.19 159 GLN A CA 1
ATOM 1181 C C . GLN A 1 159 ? 0.910 -2.604 23.771 1.00 94.19 159 GLN A C 1
ATOM 1183 O O . GLN A 1 159 ? 1.622 -1.679 23.369 1.00 94.19 159 GLN A O 1
ATOM 1188 N N . PHE A 1 160 ? -0.093 -3.079 23.035 1.00 94.38 160 PHE A N 1
ATOM 1189 C CA . PHE A 1 160 ? -0.573 -2.434 21.815 1.00 94.38 160 PHE A CA 1
ATOM 1190 C C . PHE A 1 160 ? -1.633 -1.376 22.137 1.00 94.38 160 PHE A C 1
ATOM 1192 O O . PHE A 1 160 ? -2.342 -1.459 23.146 1.00 94.38 160 PHE A O 1
ATOM 1199 N N . ASP A 1 161 ? -1.730 -0.367 21.275 1.00 92.25 161 ASP A N 1
ATOM 1200 C CA . ASP A 1 161 ? -2.842 0.578 21.274 1.00 92.25 161 ASP A CA 1
ATOM 1201 C C . ASP A 1 161 ? -4.060 -0.092 20.608 1.00 92.25 161 ASP A C 1
ATOM 1203 O O . ASP A 1 161 ? -3.954 -0.549 19.464 1.00 92.25 161 ASP A O 1
ATOM 1207 N N . PRO A 1 162 ? -5.218 -0.195 21.289 1.00 92.62 162 PRO A N 1
ATOM 1208 C CA . PRO A 1 162 ? -6.436 -0.728 20.680 1.00 92.62 162 PRO A CA 1
ATOM 1209 C C . PRO A 1 162 ? -6.998 0.179 19.571 1.00 92.62 162 PRO A C 1
ATOM 1211 O O . PRO A 1 162 ? -7.825 -0.275 18.777 1.00 92.62 162 PRO A O 1
ATOM 1214 N N . ASN A 1 163 ? -6.571 1.443 19.494 1.00 91.69 163 ASN A N 1
ATOM 1215 C CA . ASN A 1 163 ? -6.949 2.353 18.422 1.00 91.69 163 ASN A CA 1
ATOM 1216 C C . ASN A 1 163 ? -6.105 2.061 17.184 1.00 91.69 163 ASN A C 1
ATOM 1218 O O . ASN A 1 163 ? -4.932 2.420 17.087 1.00 91.69 163 ASN A O 1
ATOM 1222 N N . ALA A 1 164 ? -6.720 1.392 16.217 1.00 93.31 164 ALA A N 1
ATOM 1223 C CA . ALA A 1 164 ? -6.028 1.034 14.996 1.00 93.31 164 ALA A CA 1
ATOM 1224 C C . ALA A 1 164 ? -5.774 2.236 14.080 1.00 93.31 164 ALA A C 1
ATOM 1226 O O . ALA A 1 164 ? -6.560 3.183 13.997 1.00 93.31 164 ALA A O 1
ATOM 1227 N N . VAL A 1 165 ? -4.710 2.110 13.296 1.00 95.06 165 VAL A N 1
ATOM 1228 C CA . VAL A 1 165 ? -4.435 2.933 12.125 1.00 95.06 165 VAL A CA 1
ATOM 1229 C C . VAL A 1 165 ? -4.917 2.188 10.884 1.00 95.06 165 VAL A C 1
ATOM 1231 O O . VAL A 1 165 ? -4.520 1.049 10.639 1.00 95.06 165 VAL A O 1
ATOM 1234 N N . TYR A 1 166 ? -5.763 2.828 10.086 1.00 96.62 166 TYR A N 1
ATOM 1235 C CA . TYR A 1 166 ? -6.216 2.303 8.802 1.00 96.62 166 TYR A CA 1
ATOM 1236 C C . TYR A 1 166 ? -5.213 2.707 7.731 1.00 96.62 166 TYR A C 1
ATOM 1238 O O . TYR A 1 166 ? -4.993 3.894 7.495 1.00 96.62 166 TYR A O 1
ATOM 1246 N N . VAL A 1 167 ? -4.581 1.724 7.101 1.00 96.31 167 VAL A N 1
ATOM 1247 C CA . VAL A 1 167 ? -3.513 1.948 6.124 1.00 96.31 167 VAL A CA 1
ATOM 1248 C C . VAL A 1 167 ? -4.018 1.549 4.754 1.00 96.31 167 VAL A C 1
ATOM 1250 O O . VAL A 1 167 ? -4.348 0.384 4.548 1.00 96.31 167 VAL A O 1
ATOM 1253 N N . ILE A 1 168 ? -4.059 2.505 3.832 1.00 96.12 168 ILE A N 1
ATOM 1254 C CA . ILE A 1 168 ? -4.365 2.304 2.415 1.00 96.12 168 ILE A CA 1
ATOM 1255 C C . ILE A 1 168 ? -3.037 2.287 1.656 1.00 96.12 168 ILE A C 1
ATOM 1257 O O . ILE A 1 168 ? -2.273 3.249 1.735 1.00 96.12 168 ILE A O 1
ATOM 1261 N N . TYR A 1 169 ? -2.743 1.203 0.941 1.00 94.31 169 TYR A N 1
ATOM 1262 C CA . TYR A 1 169 ? -1.453 0.991 0.279 1.00 94.31 169 TYR A CA 1
ATOM 1263 C C . TYR A 1 169 ? -1.621 0.390 -1.117 1.00 94.31 169 TYR A C 1
ATOM 1265 O O . TYR A 1 169 ? -2.580 -0.332 -1.393 1.00 94.31 169 TYR A O 1
ATOM 1273 N N . SER A 1 170 ? -0.661 0.677 -2.002 1.00 91.31 170 SER A N 1
ATOM 1274 C CA . SER A 1 170 ? -0.573 0.013 -3.307 1.00 91.31 170 SER A CA 1
ATOM 1275 C C . SER A 1 170 ? -0.185 -1.457 -3.127 1.00 91.31 170 SER A C 1
ATOM 1277 O O . SER A 1 170 ? 0.748 -1.7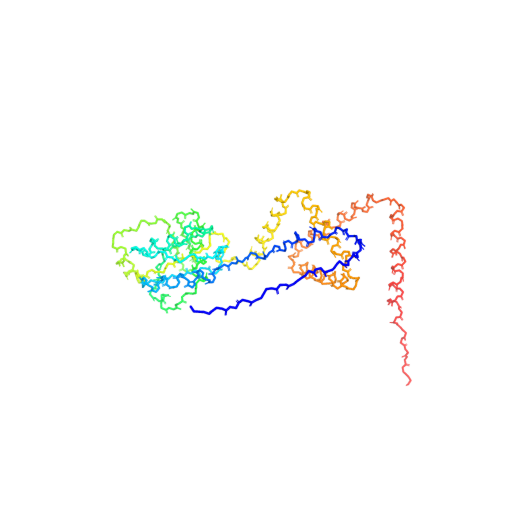56 -2.384 1.00 91.31 170 SER A O 1
ATOM 1279 N N . THR A 1 171 ? -0.857 -2.371 -3.811 1.00 87.88 171 THR A N 1
ATOM 1280 C CA . THR A 1 171 ? -0.522 -3.805 -3.875 1.00 87.88 171 THR A CA 1
ATOM 1281 C C . THR A 1 171 ? 0.529 -4.110 -4.941 1.00 87.88 171 THR A C 1
ATOM 1283 O O . THR A 1 171 ? 1.240 -5.105 -4.833 1.00 87.88 171 THR A O 1
ATOM 1286 N N . VAL A 1 172 ? 0.685 -3.221 -5.924 1.00 77.38 172 VAL A N 1
ATOM 1287 C CA . VAL A 1 172 ? 1.746 -3.278 -6.932 1.00 77.38 172 VAL A CA 1
ATOM 1288 C C . VAL A 1 172 ? 2.938 -2.440 -6.473 1.00 77.38 172 VAL A C 1
ATOM 1290 O O . VAL A 1 172 ? 2.765 -1.289 -6.074 1.00 77.38 172 VAL A O 1
ATOM 1293 N N . GLY A 1 173 ? 4.135 -3.035 -6.502 1.00 59.38 173 GLY A N 1
ATOM 1294 C CA . GLY A 1 173 ? 5.429 -2.345 -6.433 1.00 59.38 173 GLY A CA 1
ATOM 1295 C C . GLY A 1 173 ? 5.670 -1.455 -5.206 1.00 59.38 173 GLY A C 1
ATOM 1296 O O . GLY A 1 173 ? 5.275 -0.292 -5.162 1.00 59.38 173 GLY A O 1
ATOM 1297 N N . GLY A 1 174 ? 6.426 -1.966 -4.229 1.00 50.53 174 GLY A N 1
ATOM 1298 C CA . GLY A 1 174 ? 7.012 -1.128 -3.176 1.00 50.53 174 GLY A CA 1
ATOM 1299 C C . GLY A 1 174 ? 7.246 -1.829 -1.844 1.00 50.53 174 GLY A C 1
ATOM 1300 O O . GLY A 1 174 ? 6.938 -1.251 -0.802 1.00 50.53 174 GLY A O 1
ATOM 1301 N N . GLY A 1 175 ? 7.726 -3.077 -1.831 1.00 44.28 175 GLY A N 1
ATOM 1302 C CA . GLY A 1 175 ? 8.165 -3.711 -0.581 1.00 44.28 175 GLY A CA 1
ATOM 1303 C C . GLY A 1 175 ? 9.194 -2.845 0.168 1.00 44.28 175 GLY A C 1
ATOM 1304 O O . GLY A 1 175 ? 9.664 -1.837 -0.359 1.00 44.28 175 GLY A O 1
ATOM 1305 N N . LEU A 1 176 ? 9.581 -3.256 1.380 1.00 42.22 176 LEU A N 1
ATOM 1306 C CA . LEU A 1 176 ? 10.566 -2.602 2.273 1.00 42.22 176 LEU A CA 1
ATOM 1307 C C . LEU A 1 176 ? 11.969 -2.311 1.669 1.00 42.22 176 LEU A C 1
ATOM 1309 O O . LEU A 1 176 ? 12.890 -1.967 2.404 1.00 42.22 176 LEU A O 1
ATOM 1313 N N . GLY A 1 177 ? 12.144 -2.423 0.355 1.00 43.94 177 GLY A N 1
ATOM 1314 C CA . GLY A 1 177 ? 13.370 -2.158 -0.382 1.00 43.94 177 GLY A CA 1
ATOM 1315 C C . GLY A 1 177 ? 13.168 -1.971 -1.885 1.00 43.94 177 GLY A C 1
ATOM 1316 O O . GLY A 1 177 ? 14.129 -2.170 -2.609 1.00 43.94 177 GLY A O 1
ATOM 1317 N N . GLY A 1 178 ? 11.970 -1.593 -2.356 1.00 45.75 178 GLY A N 1
ATOM 1318 C CA . GLY A 1 178 ? 11.794 -1.179 -3.749 1.00 45.75 178 GLY A CA 1
ATOM 1319 C C . GLY A 1 178 ? 12.575 0.109 -4.000 1.00 45.75 178 GLY A C 1
ATOM 1320 O O . GLY A 1 178 ? 12.054 1.191 -3.701 1.00 45.75 178 GLY A O 1
ATOM 1321 N N . THR A 1 179 ? 13.831 0.017 -4.437 1.00 51.41 179 THR A N 1
ATOM 1322 C CA . THR A 1 179 ? 14.662 1.207 -4.643 1.00 51.41 179 THR A CA 1
ATOM 1323 C C . THR A 1 179 ? 14.083 2.045 -5.785 1.00 51.41 179 THR A C 1
ATOM 1325 O O . THR A 1 179 ? 13.159 1.644 -6.499 1.00 51.41 179 THR A O 1
ATOM 1328 N N . ILE A 1 180 ? 14.597 3.261 -5.968 1.00 50.66 180 ILE A N 1
ATOM 1329 C CA . ILE A 1 180 ? 14.271 4.044 -7.166 1.00 50.66 180 ILE A CA 1
ATOM 1330 C C . ILE A 1 180 ? 14.603 3.227 -8.430 1.00 50.66 180 ILE A C 1
ATOM 1332 O O . ILE A 1 180 ? 13.882 3.363 -9.417 1.00 50.66 180 ILE A O 1
ATOM 1336 N N . GLU A 1 181 ? 15.602 2.331 -8.386 1.00 46.03 181 GLU A N 1
ATOM 1337 C CA . GLU A 1 181 ? 15.855 1.375 -9.467 1.00 46.03 181 GLU A CA 1
ATOM 1338 C C . GLU A 1 181 ? 14.686 0.419 -9.714 1.00 46.03 181 GLU A C 1
ATOM 1340 O O . GLU A 1 181 ? 14.329 0.244 -10.870 1.00 46.03 181 GLU A O 1
ATOM 1345 N N . ASP A 1 182 ? 14.035 -0.149 -8.696 1.00 54.09 182 ASP A N 1
ATOM 1346 C CA . ASP A 1 182 ? 12.898 -1.058 -8.927 1.00 54.09 182 ASP A CA 1
ATOM 1347 C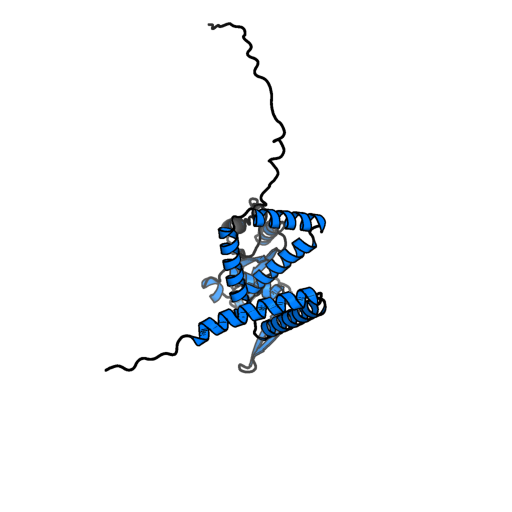 C . ASP A 1 182 ? 11.711 -0.329 -9.565 1.00 54.09 182 ASP A C 1
ATOM 1349 O O . ASP A 1 182 ? 11.089 -0.827 -10.501 1.00 54.09 182 ASP A O 1
ATOM 1353 N N . LYS A 1 183 ? 11.456 0.914 -9.139 1.00 57.03 183 LYS A N 1
ATOM 1354 C CA . LYS A 1 183 ? 10.448 1.778 -9.777 1.00 57.03 183 LYS A CA 1
ATOM 1355 C C . LYS A 1 183 ? 10.830 2.149 -11.210 1.00 57.03 183 LYS A C 1
ATOM 1357 O O . LYS A 1 183 ? 9.959 2.289 -12.065 1.00 57.03 183 LYS A O 1
ATOM 1362 N N . PHE A 1 184 ? 12.120 2.328 -11.476 1.00 57.25 184 PHE A N 1
ATOM 1363 C CA . PHE A 1 184 ? 12.635 2.600 -12.813 1.00 57.25 184 PHE A CA 1
ATOM 1364 C C . PHE A 1 184 ? 12.548 1.364 -13.713 1.00 57.25 184 PHE A C 1
ATOM 1366 O O . PHE A 1 184 ? 12.161 1.490 -14.870 1.00 57.25 184 PHE A O 1
ATOM 1373 N N . LEU A 1 185 ? 12.832 0.174 -13.184 1.00 64.06 185 LEU A N 1
ATOM 1374 C CA . LEU A 1 185 ? 12.689 -1.097 -13.888 1.00 64.06 185 LEU A CA 1
ATOM 1375 C C . LEU A 1 185 ? 11.224 -1.395 -14.204 1.00 64.06 185 LEU A C 1
ATOM 1377 O O . LEU A 1 185 ? 10.929 -1.805 -15.325 1.00 64.06 185 LEU A O 1
ATOM 1381 N N . ASP A 1 186 ? 10.304 -1.126 -13.278 1.00 61.44 186 ASP A N 1
ATOM 1382 C CA . ASP A 1 186 ? 8.867 -1.258 -13.532 1.00 61.44 186 ASP A CA 1
ATOM 1383 C C . ASP A 1 186 ? 8.382 -0.245 -14.576 1.00 61.44 186 ASP A C 1
ATOM 1385 O O . ASP A 1 186 ? 7.668 -0.624 -15.502 1.00 61.44 186 ASP A O 1
ATOM 1389 N N . LEU A 1 187 ? 8.833 1.015 -14.521 1.00 68.62 187 LEU A N 1
ATOM 1390 C CA . LEU A 1 187 ? 8.547 2.001 -15.572 1.00 68.62 187 LEU A CA 1
ATOM 1391 C C . LEU A 1 187 ? 9.112 1.580 -16.933 1.00 68.62 187 LEU A C 1
ATOM 1393 O O . LEU A 1 187 ? 8.438 1.747 -17.948 1.00 68.62 187 LEU A O 1
ATOM 1397 N N . GLN A 1 188 ? 10.326 1.026 -16.975 1.00 66.19 188 GLN A N 1
ATOM 1398 C CA . GLN A 1 188 ? 10.919 0.510 -18.208 1.00 66.19 188 GLN A CA 1
ATOM 1399 C C . GLN A 1 188 ? 10.131 -0.678 -18.756 1.00 66.19 188 GLN A C 1
ATOM 1401 O O . GLN A 1 188 ? 9.834 -0.702 -19.948 1.00 66.19 188 GLN A O 1
ATOM 1406 N N . ARG A 1 189 ? 9.744 -1.633 -17.902 1.00 73.00 189 ARG A N 1
ATOM 1407 C CA . ARG A 1 189 ? 8.891 -2.765 -18.289 1.00 73.00 189 ARG A CA 1
ATOM 1408 C C . ARG A 1 189 ? 7.557 -2.285 -18.826 1.00 73.00 189 ARG A C 1
ATOM 1410 O O . ARG A 1 189 ? 7.141 -2.748 -19.876 1.00 73.00 189 ARG A O 1
ATOM 1417 N N . GLN A 1 190 ? 6.940 -1.313 -18.166 1.00 70.94 190 GLN A N 1
ATOM 1418 C CA . GLN A 1 190 ? 5.661 -0.762 -18.584 1.00 70.94 190 GLN A CA 1
ATOM 1419 C C . GLN A 1 190 ? 5.772 0.002 -19.912 1.00 70.94 190 GLN A C 1
ATOM 1421 O O . GLN A 1 190 ? 4.892 -0.122 -20.756 1.00 70.94 190 GLN A O 1
ATOM 1426 N N . GLN A 1 191 ? 6.863 0.744 -20.149 1.00 66.50 191 GLN A N 1
ATOM 1427 C CA . GLN A 1 191 ? 7.130 1.374 -21.450 1.00 66.50 191 GLN A CA 1
ATOM 1428 C C . GLN A 1 191 ? 7.349 0.338 -22.559 1.00 66.50 191 GLN A C 1
ATOM 1430 O O . GLN A 1 191 ? 6.865 0.521 -23.676 1.00 66.50 191 GLN A O 1
ATOM 1435 N N . LEU A 1 192 ? 8.045 -0.753 -22.246 1.00 77.25 192 LEU A N 1
ATOM 1436 C CA . LEU A 1 192 ? 8.349 -1.822 -23.191 1.00 77.25 192 LEU A CA 1
ATOM 1437 C C . LEU A 1 192 ? 7.103 -2.657 -23.509 1.00 77.25 192 LEU A C 1
ATOM 1439 O O . LEU A 1 192 ? 6.836 -2.946 -24.669 1.00 77.25 192 LEU A O 1
ATOM 1443 N N . GLU A 1 193 ? 6.285 -2.955 -22.504 1.00 75.81 193 GLU A N 1
ATOM 1444 C CA . GLU A 1 193 ? 4.999 -3.629 -22.655 1.00 75.81 193 GLU A CA 1
ATOM 1445 C C . GLU A 1 193 ? 4.009 -2.768 -23.448 1.00 75.81 193 GLU A C 1
ATOM 1447 O O . GLU A 1 193 ? 3.353 -3.271 -24.354 1.00 75.81 193 GLU A O 1
ATOM 1452 N N . LEU A 1 194 ? 3.968 -1.454 -23.207 1.00 73.31 194 LEU A N 1
ATOM 1453 C CA . LEU A 1 194 ? 3.157 -0.527 -24.000 1.00 73.31 194 LEU A CA 1
ATOM 1454 C C . LEU A 1 194 ? 3.623 -0.454 -25.466 1.00 73.31 194 LEU A C 1
ATOM 1456 O O . LEU A 1 194 ? 2.801 -0.274 -26.361 1.00 73.31 194 LEU A O 1
ATOM 1460 N N . MET A 1 195 ? 4.928 -0.605 -25.724 1.00 68.81 195 MET A N 1
ATOM 1461 C CA . MET A 1 195 ? 5.467 -0.750 -27.081 1.00 68.81 195 MET A CA 1
ATOM 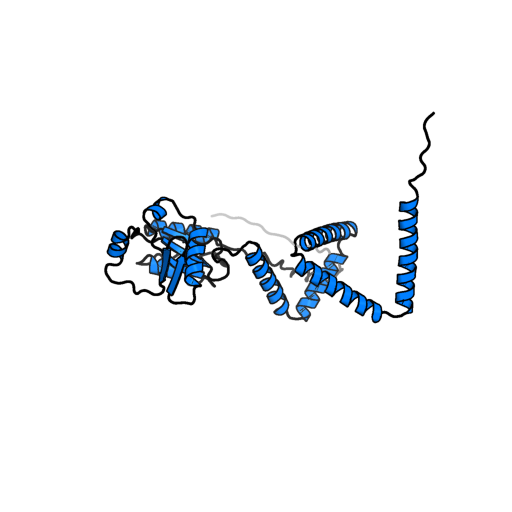1462 C C . MET A 1 195 ? 5.107 -2.095 -27.713 1.00 68.81 195 MET A C 1
ATOM 1464 O O . MET A 1 195 ? 4.793 -2.123 -28.896 1.00 68.81 195 MET A O 1
ATOM 1468 N N . MET A 1 196 ? 5.119 -3.191 -26.951 1.00 75.25 196 MET A N 1
ATOM 1469 C CA . MET A 1 196 ? 4.731 -4.518 -27.449 1.00 75.25 196 MET A CA 1
ATOM 1470 C C . MET A 1 196 ? 3.225 -4.643 -27.692 1.00 75.25 196 MET A C 1
ATOM 1472 O O . MET A 1 196 ? 2.804 -5.423 -28.540 1.00 75.25 196 MET A O 1
ATOM 1476 N N . GLN A 1 197 ? 2.420 -3.881 -26.954 1.00 74.25 197 GLN A N 1
ATOM 1477 C CA . GLN A 1 197 ? 0.973 -3.784 -27.142 1.00 74.25 197 GLN A CA 1
ATOM 1478 C C . GLN A 1 197 ? 0.582 -2.756 -28.214 1.00 74.25 197 GLN A C 1
ATOM 1480 O O . GLN A 1 197 ? -0.583 -2.711 -28.611 1.00 74.25 197 GLN A O 1
ATOM 1485 N N . MET A 1 198 ? 1.516 -1.920 -28.684 1.00 68.56 198 MET A N 1
ATOM 1486 C CA . MET A 1 198 ? 1.275 -1.085 -29.857 1.00 68.56 198 MET A CA 1
ATOM 1487 C C . MET A 1 198 ? 1.319 -1.944 -31.114 1.00 68.56 198 MET A C 1
ATOM 1489 O O . MET A 1 198 ? 2.230 -2.744 -31.312 1.00 68.56 198 MET A O 1
ATOM 1493 N N . ASP A 1 199 ? 0.335 -1.729 -31.980 1.00 79.38 199 ASP A N 1
ATOM 1494 C CA . ASP A 1 199 ? 0.304 -2.330 -33.306 1.00 79.38 199 ASP A CA 1
ATOM 1495 C C . ASP A 1 199 ? 1.596 -1.955 -34.069 1.00 79.38 199 ASP A C 1
ATOM 1497 O O . ASP A 1 199 ? 1.999 -0.784 -34.015 1.00 79.38 199 ASP A O 1
ATOM 1501 N N . PRO A 1 200 ? 2.287 -2.893 -34.745 1.00 69.69 200 PRO A N 1
ATOM 1502 C CA . PRO A 1 200 ? 3.544 -2.623 -35.449 1.00 69.69 200 PRO A CA 1
ATOM 1503 C C . PRO A 1 200 ? 3.464 -1.443 -36.428 1.00 69.69 200 PRO A C 1
ATOM 1505 O O . PRO A 1 200 ? 4.433 -0.691 -36.544 1.00 69.69 200 PRO A O 1
ATOM 1508 N N . ASP A 1 201 ? 2.306 -1.212 -37.049 1.00 81.94 201 ASP A N 1
ATOM 1509 C CA . ASP A 1 201 ? 2.082 -0.059 -37.928 1.00 81.94 201 ASP A CA 1
ATOM 1510 C C . ASP A 1 201 ? 2.010 1.261 -37.145 1.00 81.94 201 ASP A C 1
ATOM 1512 O O . ASP A 1 201 ? 2.592 2.271 -37.549 1.00 81.94 201 ASP A O 1
ATOM 1516 N N . ALA A 1 202 ? 1.375 1.254 -35.970 1.00 74.88 202 ALA A N 1
ATOM 1517 C CA . ALA A 1 202 ? 1.329 2.413 -35.081 1.00 74.88 202 ALA A CA 1
ATOM 1518 C C . ALA A 1 202 ? 2.714 2.725 -34.495 1.00 74.88 202 ALA A C 1
ATOM 1520 O O . ALA A 1 202 ? 3.083 3.891 -34.325 1.00 74.88 202 ALA A O 1
ATOM 1521 N N . LEU A 1 203 ? 3.512 1.694 -34.213 1.00 77.00 203 LEU A N 1
ATOM 1522 C CA . LEU A 1 203 ? 4.892 1.848 -33.768 1.00 77.00 203 LEU A CA 1
ATOM 1523 C C . LEU A 1 203 ? 5.769 2.416 -34.890 1.00 77.00 203 LEU A C 1
ATOM 1525 O O . LEU A 1 203 ? 6.536 3.348 -34.640 1.00 77.00 203 LEU A O 1
ATOM 1529 N N . ALA A 1 204 ? 5.605 1.933 -36.125 1.00 75.44 204 ALA A N 1
ATOM 1530 C CA . ALA A 1 204 ? 6.284 2.464 -37.304 1.00 75.44 204 ALA A CA 1
ATOM 1531 C C . ALA A 1 204 ? 5.920 3.934 -37.561 1.00 75.44 204 ALA A C 1
ATOM 1533 O O . ALA A 1 204 ? 6.810 4.749 -37.804 1.00 75.44 204 ALA A O 1
ATOM 1534 N N . GLU A 1 205 ? 4.646 4.309 -37.428 1.00 82.31 205 GLU A N 1
ATOM 1535 C CA . GLU A 1 205 ? 4.195 5.700 -37.545 1.00 82.31 205 GLU A CA 1
ATOM 1536 C C . GLU A 1 205 ? 4.782 6.580 -36.432 1.00 82.31 205 GLU A C 1
ATOM 1538 O O . GLU A 1 205 ? 5.281 7.680 -36.684 1.00 82.31 205 GLU A O 1
ATOM 1543 N N . THR A 1 206 ? 4.788 6.079 -35.195 1.00 75.94 206 THR A N 1
ATOM 1544 C CA . THR A 1 206 ? 5.362 6.792 -34.046 1.00 75.94 206 THR A CA 1
ATOM 1545 C C . THR A 1 206 ? 6.865 7.007 -34.236 1.00 75.94 206 THR A C 1
ATOM 1547 O O . THR A 1 206 ? 7.376 8.099 -33.973 1.00 75.94 206 THR A O 1
ATOM 1550 N N . PHE A 1 207 ? 7.570 6.004 -34.760 1.00 82.50 207 PHE A N 1
ATOM 1551 C CA . PHE A 1 207 ? 8.995 6.083 -35.059 1.00 82.50 207 PHE A CA 1
ATOM 1552 C C . PHE A 1 207 ? 9.285 7.014 -36.241 1.00 82.50 207 PHE A C 1
ATOM 1554 O O . PHE A 1 207 ? 10.190 7.843 -36.157 1.00 82.50 207 PHE A O 1
ATOM 1561 N N . ALA A 1 208 ? 8.482 6.954 -37.306 1.00 79.25 208 ALA A N 1
ATOM 1562 C CA . ALA A 1 208 ? 8.578 7.856 -38.450 1.00 79.25 208 ALA A CA 1
ATOM 1563 C C . ALA A 1 208 ? 8.374 9.314 -38.022 1.00 79.25 208 ALA A C 1
ATOM 1565 O O . ALA A 1 208 ? 9.152 10.187 -38.400 1.00 79.25 208 ALA A O 1
ATOM 1566 N N . LYS A 1 209 ? 7.395 9.573 -37.150 1.00 81.50 209 LYS A N 1
ATOM 1567 C CA . LYS A 1 209 ? 7.140 10.898 -36.575 1.00 81.50 209 LYS A CA 1
ATOM 1568 C C . LYS A 1 209 ? 8.277 11.360 -35.662 1.00 81.50 209 LYS A C 1
ATOM 1570 O O . LYS A 1 209 ? 8.638 12.535 -35.692 1.00 81.50 209 LYS A O 1
ATOM 1575 N N . GLY A 1 210 ? 8.873 10.448 -34.893 1.00 79.94 210 GLY A N 1
ATOM 1576 C CA . GLY A 1 210 ? 10.068 10.712 -34.089 1.00 79.94 210 GLY A CA 1
ATOM 1577 C C . GLY A 1 210 ? 11.287 11.067 -34.943 1.00 79.94 210 GLY A C 1
ATOM 1578 O O . GLY A 1 210 ? 11.946 12.070 -34.681 1.00 79.94 210 GLY A O 1
ATOM 1579 N N . MET A 1 211 ? 11.542 10.310 -36.013 1.00 81.62 211 MET A N 1
ATOM 1580 C CA . MET A 1 211 ? 12.595 10.595 -36.995 1.00 81.62 211 MET A CA 1
ATOM 1581 C C . MET A 1 211 ? 12.349 11.902 -37.744 1.00 81.62 211 MET A C 1
ATOM 1583 O O . MET A 1 211 ? 13.283 12.671 -37.957 1.00 81.62 211 MET A O 1
ATOM 1587 N N . GLN A 1 212 ? 11.101 12.198 -38.098 1.00 82.19 212 GLN A N 1
ATOM 1588 C CA . GLN A 1 212 ? 10.745 13.441 -38.767 1.00 82.19 212 GLN A CA 1
ATOM 1589 C C . GLN A 1 212 ? 10.946 14.637 -37.833 1.00 82.19 212 GLN A C 1
ATOM 1591 O O . GLN A 1 212 ? 11.573 15.618 -38.227 1.00 82.19 212 GLN A O 1
ATOM 1596 N N . MET A 1 213 ? 10.515 14.525 -36.573 1.00 82.56 213 MET A N 1
ATOM 1597 C CA . MET A 1 213 ? 10.783 15.532 -35.549 1.00 82.56 213 MET A CA 1
ATOM 1598 C C . MET A 1 213 ? 12.288 15.720 -35.353 1.00 82.56 213 MET A C 1
ATOM 1600 O O . MET A 1 213 ? 12.761 16.851 -35.387 1.00 82.56 213 MET A O 1
ATOM 1604 N N . TRP A 1 214 ? 13.050 14.631 -35.239 1.00 80.25 214 TRP A N 1
ATOM 1605 C CA . TRP A 1 214 ? 14.505 14.675 -35.128 1.00 80.25 214 TRP A CA 1
ATOM 1606 C C . TRP A 1 214 ? 15.143 15.393 -36.316 1.00 80.25 214 TRP A C 1
ATOM 1608 O O . TRP A 1 214 ? 15.900 16.336 -36.118 1.00 80.25 214 TRP A O 1
ATOM 1618 N N . SER A 1 215 ? 14.773 15.021 -37.543 1.00 81.31 215 SER A N 1
ATOM 1619 C CA . SER A 1 215 ? 15.271 15.644 -38.774 1.00 81.31 215 SER A CA 1
ATOM 1620 C C . SER A 1 215 ? 14.892 17.122 -38.899 1.00 81.31 215 SER A C 1
ATOM 1622 O O . SER A 1 215 ? 15.611 17.881 -39.538 1.00 81.31 215 SER A O 1
ATOM 1624 N N . SER A 1 216 ? 13.785 17.527 -38.265 1.00 85.19 216 SER A N 1
ATOM 1625 C CA . SER A 1 216 ? 13.315 18.914 -38.245 1.00 85.19 216 SER A CA 1
ATOM 1626 C C . SER A 1 216 ? 14.017 19.783 -37.200 1.00 85.19 216 SER A C 1
ATOM 1628 O O . SER A 1 216 ? 13.913 21.007 -37.265 1.00 85.19 216 SER A O 1
ATOM 1630 N N . LEU A 1 217 ? 14.731 19.178 -36.242 1.00 86.06 217 LEU A N 1
ATOM 1631 C CA . LEU A 1 217 ? 15.594 19.924 -35.330 1.00 86.06 217 LEU A CA 1
ATOM 1632 C C . LEU A 1 217 ? 16.801 20.463 -36.099 1.00 86.06 217 LEU A C 1
ATOM 1634 O O . LEU A 1 217 ? 17.355 19.783 -36.963 1.00 86.06 217 LEU A O 1
ATOM 1638 N N . ASP A 1 218 ? 17.242 21.672 -35.761 1.00 89.25 218 ASP A N 1
ATOM 1639 C CA . ASP A 1 218 ? 18.441 22.236 -36.368 1.00 89.25 218 ASP A CA 1
ATOM 1640 C C . ASP A 1 218 ? 19.700 21.420 -35.987 1.00 89.25 218 ASP A C 1
ATOM 1642 O O . ASP A 1 218 ? 19.746 20.802 -34.914 1.00 89.25 218 ASP A O 1
ATOM 1646 N N . PRO A 1 219 ? 20.756 21.428 -36.824 1.00 81.38 219 PRO A N 1
ATOM 1647 C CA . PRO A 1 219 ? 21.954 20.617 -36.599 1.00 81.38 219 PRO A CA 1
ATOM 1648 C C . PRO A 1 219 ? 22.675 20.893 -35.273 1.00 81.38 219 PRO A C 1
ATOM 1650 O O . PRO A 1 219 ? 23.310 19.991 -34.720 1.00 81.38 219 PRO A O 1
ATOM 1653 N N . GLN A 1 220 ? 22.590 22.113 -34.725 1.00 83.81 220 GLN A N 1
ATOM 1654 C CA . GLN A 1 220 ? 23.195 22.425 -33.427 1.00 83.81 220 GLN A CA 1
ATOM 1655 C C . GLN A 1 220 ? 22.378 21.829 -32.282 1.00 83.81 220 GLN A C 1
ATOM 1657 O O . GLN A 1 220 ? 22.959 21.273 -31.348 1.00 83.81 220 GLN A O 1
ATOM 1662 N N . THR A 1 221 ? 21.050 21.883 -32.359 1.00 81.75 221 THR A N 1
ATOM 1663 C CA . THR A 1 221 ? 20.165 21.231 -31.389 1.00 81.75 221 THR A CA 1
ATOM 1664 C C . THR A 1 221 ? 20.285 19.715 -31.461 1.00 81.75 221 THR A C 1
ATOM 1666 O O . THR A 1 221 ? 20.429 19.090 -30.411 1.00 81.75 221 THR A O 1
ATOM 1669 N N . GLN A 1 222 ? 20.343 19.123 -32.660 1.00 80.88 222 GLN A N 1
ATOM 1670 C CA . GLN A 1 222 ? 20.641 17.696 -32.831 1.00 80.88 222 GLN A CA 1
ATOM 1671 C C . GLN A 1 222 ? 21.987 17.331 -32.195 1.00 80.88 222 GLN A C 1
ATOM 1673 O O . GLN A 1 222 ? 22.055 16.392 -31.407 1.00 80.88 222 GLN A O 1
ATOM 1678 N N . SER A 1 223 ? 23.043 18.108 -32.461 1.00 81.81 223 SER A N 1
ATOM 1679 C CA . SER A 1 223 ? 24.383 17.865 -31.905 1.00 81.81 223 SER A CA 1
ATOM 1680 C C . SER A 1 223 ? 24.417 17.987 -30.380 1.00 81.81 223 SER A C 1
ATOM 1682 O O . SER A 1 223 ? 25.058 17.183 -29.705 1.00 81.81 223 SER A O 1
ATOM 1684 N N . ARG A 1 224 ? 23.703 18.964 -29.807 1.00 83.69 224 ARG A N 1
ATOM 1685 C CA . ARG A 1 224 ? 23.579 19.125 -28.349 1.00 83.69 224 ARG A CA 1
ATOM 1686 C C . ARG A 1 224 ? 22.789 17.985 -27.723 1.00 83.69 224 ARG A C 1
ATOM 1688 O O . ARG A 1 224 ? 23.220 17.453 -26.702 1.00 83.69 224 ARG A O 1
ATOM 1695 N N . LEU A 1 225 ? 21.658 17.599 -28.316 1.00 78.44 225 LEU A N 1
ATOM 1696 C CA . LEU A 1 225 ? 20.860 16.480 -27.820 1.00 78.44 225 LEU A CA 1
ATOM 1697 C C . LEU A 1 225 ? 21.648 15.176 -27.904 1.00 78.44 225 LEU A C 1
ATOM 1699 O O . LEU A 1 225 ? 21.700 14.439 -26.924 1.00 78.44 225 LEU A O 1
ATOM 1703 N N . PHE A 1 226 ? 22.315 14.927 -29.029 1.00 83.06 226 PHE A N 1
ATOM 1704 C CA . PHE A 1 226 ? 23.171 13.763 -29.215 1.00 83.06 226 PHE A CA 1
ATOM 1705 C C . PHE A 1 226 ? 24.340 13.767 -28.226 1.00 83.06 226 PHE A C 1
ATOM 1707 O O . PHE A 1 226 ? 24.611 12.754 -27.593 1.00 83.06 226 PHE A O 1
ATOM 1714 N N . GLY A 1 227 ? 24.979 14.917 -27.992 1.00 81.94 227 GLY A N 1
ATOM 1715 C CA . GLY A 1 227 ? 26.035 15.056 -26.988 1.00 81.94 227 GLY A CA 1
ATOM 1716 C C . GLY A 1 227 ? 25.547 14.822 -25.553 1.00 81.94 227 GLY A C 1
ATOM 1717 O O . GLY A 1 227 ? 26.268 14.253 -24.733 1.00 81.94 227 GLY A O 1
ATOM 1718 N N . ASN A 1 228 ? 24.316 15.222 -25.231 1.00 79.00 228 ASN A N 1
ATOM 1719 C CA . ASN A 1 228 ? 23.693 14.931 -23.938 1.00 79.00 228 ASN A CA 1
ATOM 1720 C C . ASN A 1 228 ? 23.340 13.447 -23.808 1.00 79.00 228 ASN A C 1
ATOM 1722 O O . ASN A 1 228 ? 23.616 12.847 -22.773 1.00 79.00 228 ASN A O 1
ATOM 1726 N N . MET A 1 229 ? 22.794 12.848 -24.867 1.00 73.94 229 MET A N 1
ATOM 1727 C CA . MET A 1 229 ? 22.454 11.429 -24.925 1.00 73.94 229 MET A CA 1
ATOM 1728 C C . MET A 1 229 ? 23.704 10.551 -24.820 1.00 73.94 229 MET A C 1
ATOM 1730 O O . MET A 1 229 ? 23.723 9.619 -24.028 1.00 73.94 229 MET A O 1
ATOM 1734 N N . MET A 1 230 ? 24.777 10.890 -25.534 1.00 79.94 230 MET A N 1
ATOM 1735 C CA . MET A 1 230 ? 26.070 10.210 -25.445 1.00 79.94 230 MET A CA 1
ATOM 1736 C C . MET A 1 230 ? 26.676 10.332 -24.049 1.00 79.94 230 MET A C 1
ATOM 1738 O O . MET A 1 230 ? 27.166 9.340 -23.515 1.00 79.94 230 MET A O 1
ATOM 1742 N N . ARG A 1 231 ? 26.614 11.510 -23.412 1.00 79.06 231 ARG A N 1
ATOM 1743 C CA . ARG A 1 231 ? 27.079 11.676 -22.024 1.00 79.06 231 ARG A CA 1
ATOM 1744 C C . ARG A 1 231 ? 26.260 10.845 -21.042 1.00 79.06 231 ARG A C 1
ATOM 1746 O O . ARG A 1 231 ? 26.854 10.165 -20.213 1.00 79.06 231 ARG A O 1
ATOM 1753 N N . ALA A 1 232 ? 24.935 10.851 -21.162 1.00 70.06 232 ALA A N 1
ATOM 1754 C CA . ALA A 1 232 ? 24.055 10.040 -20.325 1.00 70.06 232 ALA A CA 1
ATOM 1755 C C . ALA A 1 232 ? 24.282 8.537 -20.554 1.00 70.06 232 ALA A C 1
ATOM 1757 O O . ALA A 1 232 ? 24.410 7.784 -19.595 1.00 70.06 232 ALA A O 1
ATOM 1758 N N . GLY A 1 233 ? 24.424 8.110 -21.811 1.00 73.75 233 GLY A N 1
ATOM 1759 C CA . GLY A 1 233 ? 24.745 6.731 -22.178 1.00 73.75 233 GLY A CA 1
ATOM 1760 C C . GLY A 1 233 ? 26.114 6.301 -21.657 1.00 73.75 233 GLY A C 1
ATOM 1761 O O . GLY A 1 233 ? 26.250 5.211 -21.115 1.00 73.75 233 GLY A O 1
ATOM 1762 N N . THR A 1 234 ? 27.109 7.187 -21.725 1.00 81.75 234 THR A N 1
ATOM 1763 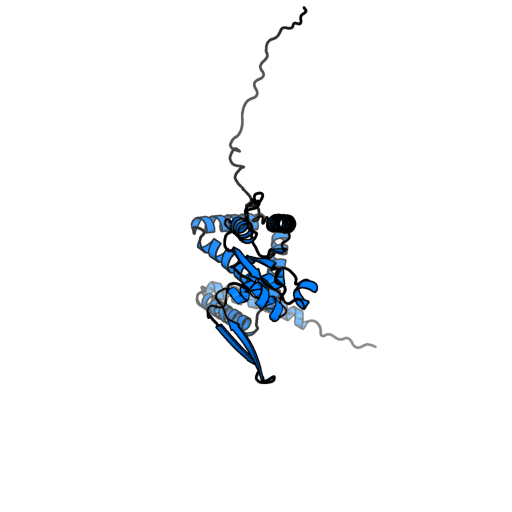C CA . THR A 1 234 ? 28.447 6.946 -21.170 1.00 81.75 234 THR A CA 1
ATOM 1764 C C . THR A 1 234 ? 28.395 6.832 -19.651 1.00 81.75 234 THR A C 1
ATOM 1766 O O . THR A 1 234 ? 28.973 5.908 -19.096 1.00 81.75 234 THR A O 1
ATOM 1769 N N . GLN A 1 235 ? 27.681 7.726 -18.966 1.00 76.38 235 GLN A N 1
ATOM 1770 C CA . GLN A 1 235 ? 27.509 7.668 -17.512 1.00 76.38 235 GLN A CA 1
ATOM 1771 C C . GLN A 1 235 ? 26.770 6.401 -17.084 1.00 76.38 235 GLN A C 1
ATOM 1773 O O . GLN A 1 235 ? 27.201 5.728 -16.156 1.00 76.38 235 GLN A O 1
ATOM 1778 N N . MET A 1 236 ? 25.701 6.034 -17.790 1.00 76.88 236 MET A N 1
ATOM 1779 C CA . MET A 1 236 ? 24.965 4.801 -17.534 1.00 76.88 236 MET A CA 1
ATOM 1780 C C . MET A 1 236 ? 25.870 3.586 -17.734 1.00 76.88 236 MET A C 1
ATOM 1782 O O . MET A 1 236 ? 25.970 2.749 -16.846 1.00 76.88 236 MET A O 1
ATOM 1786 N N . PHE A 1 237 ? 26.604 3.528 -18.845 1.00 79.25 237 PHE A N 1
ATOM 1787 C CA . PHE A 1 237 ? 27.583 2.479 -19.112 1.00 79.25 237 PHE A CA 1
ATOM 1788 C C . PHE A 1 237 ? 28.680 2.427 -18.043 1.00 79.25 237 PHE A C 1
ATOM 1790 O O . PHE A 1 237 ? 29.049 1.342 -17.611 1.00 79.25 237 PHE A O 1
ATOM 1797 N N . MET A 1 238 ? 29.158 3.581 -17.567 1.00 79.62 238 MET A N 1
ATOM 1798 C CA . MET A 1 238 ? 30.152 3.684 -16.495 1.00 79.62 238 MET A CA 1
ATOM 1799 C C . MET A 1 238 ? 29.618 3.317 -15.107 1.00 79.62 238 MET A C 1
ATOM 1801 O O . MET A 1 238 ? 30.414 2.923 -14.255 1.00 79.62 238 MET A O 1
ATOM 1805 N N . ASN A 1 239 ? 28.309 3.394 -14.895 1.00 77.56 239 ASN A N 1
ATOM 1806 C CA . ASN A 1 239 ? 27.659 3.013 -13.643 1.00 77.56 239 ASN A CA 1
ATOM 1807 C C . ASN A 1 239 ? 27.087 1.588 -13.679 1.00 77.56 239 ASN A C 1
ATOM 1809 O O . ASN A 1 239 ? 26.714 1.061 -12.637 1.00 77.56 239 ASN A O 1
ATOM 1813 N N . MET A 1 240 ? 27.027 0.946 -14.852 1.00 78.12 240 MET A N 1
ATOM 1814 C CA . MET A 1 240 ? 26.673 -0.469 -14.959 1.00 78.12 240 MET A CA 1
ATOM 1815 C C . MET A 1 240 ? 27.710 -1.342 -14.260 1.00 78.12 240 MET A C 1
ATOM 1817 O O . MET A 1 240 ? 28.913 -1.055 -14.302 1.00 78.12 240 MET A O 1
ATOM 1821 N N . ASP A 1 241 ? 27.227 -2.453 -13.709 1.00 86.62 241 ASP A N 1
ATOM 1822 C CA . ASP A 1 241 ? 28.061 -3.502 -13.140 1.00 86.62 241 ASP A CA 1
ATOM 1823 C C . ASP A 1 241 ? 29.178 -3.927 -14.125 1.00 86.62 241 ASP A C 1
ATOM 1825 O O . ASP A 1 241 ? 28.913 -4.083 -15.326 1.00 86.62 241 ASP A O 1
ATOM 1829 N N . PRO A 1 242 ? 30.429 -4.113 -13.661 1.00 76.94 242 PRO A N 1
ATOM 1830 C CA . PRO A 1 242 ? 31.550 -4.475 -14.525 1.00 76.94 242 PRO A CA 1
ATOM 1831 C C . PRO A 1 242 ? 31.343 -5.767 -15.327 1.00 76.94 242 PRO A C 1
ATOM 1833 O O . PRO A 1 242 ? 31.783 -5.839 -16.474 1.00 76.94 242 PRO A O 1
ATOM 1836 N N . GLY A 1 243 ? 30.658 -6.771 -14.768 1.00 85.56 243 GLY A N 1
ATOM 1837 C CA . GLY A 1 243 ? 30.357 -8.027 -15.458 1.00 85.56 243 GLY A CA 1
ATOM 1838 C C . GLY A 1 243 ? 29.320 -7.837 -16.563 1.00 85.56 243 GLY A C 1
ATOM 1839 O O . GLY A 1 243 ? 29.497 -8.322 -17.682 1.00 85.56 243 GLY A O 1
ATOM 1840 N N . VAL A 1 244 ? 28.278 -7.048 -16.290 1.00 79.81 244 VAL A N 1
ATOM 1841 C CA . VAL A 1 244 ? 27.273 -6.664 -17.298 1.00 79.81 244 VAL A CA 1
ATOM 1842 C C . VAL A 1 244 ? 27.918 -5.847 -18.417 1.00 79.81 244 VAL A C 1
ATOM 1844 O O . VAL A 1 244 ? 27.685 -6.117 -19.595 1.00 79.81 244 VAL A O 1
ATOM 1847 N N . ARG A 1 245 ? 28.796 -4.903 -18.068 1.00 83.00 245 ARG A N 1
ATOM 1848 C CA . ARG A 1 245 ? 29.550 -4.097 -19.032 1.00 83.00 245 ARG A CA 1
ATOM 1849 C C . ARG A 1 245 ? 30.459 -4.951 -19.909 1.00 83.00 245 ARG A C 1
ATOM 1851 O O . ARG A 1 245 ? 30.460 -4.770 -21.122 1.00 83.00 245 ARG A O 1
ATOM 1858 N N . ALA A 1 246 ? 31.209 -5.883 -19.325 1.00 80.38 246 ALA A N 1
ATOM 1859 C CA . ALA A 1 246 ? 32.088 -6.783 -20.069 1.00 80.38 246 ALA A CA 1
ATOM 1860 C C . ALA A 1 246 ? 31.300 -7.661 -21.052 1.00 80.38 246 ALA A C 1
ATOM 1862 O O . ALA A 1 246 ? 31.694 -7.799 -22.210 1.00 80.38 246 ALA A O 1
ATOM 1863 N N . ASN A 1 247 ? 30.145 -8.179 -20.627 1.00 81.50 247 ASN A N 1
ATOM 1864 C CA . ASN A 1 247 ? 29.251 -8.945 -21.493 1.00 81.50 247 ASN A CA 1
ATOM 1865 C C . ASN A 1 247 ? 28.665 -8.090 -22.622 1.00 81.50 247 ASN A C 1
ATOM 1867 O O . ASN A 1 247 ? 28.604 -8.551 -23.763 1.00 81.50 247 ASN A O 1
ATOM 1871 N N . LEU A 1 248 ? 28.289 -6.840 -22.334 1.00 79.75 248 LEU A N 1
ATOM 1872 C CA . LEU A 1 248 ? 27.791 -5.897 -23.334 1.00 79.75 248 LEU A CA 1
ATOM 1873 C C . LEU A 1 248 ? 28.871 -5.561 -24.374 1.00 79.75 248 LEU A C 1
ATOM 1875 O O . LEU A 1 248 ? 28.615 -5.668 -25.572 1.00 79.75 248 LEU A O 1
ATOM 1879 N N . ILE A 1 249 ? 30.089 -5.220 -23.932 1.00 84.12 249 ILE A N 1
ATOM 1880 C CA . ILE A 1 249 ? 31.237 -4.967 -24.821 1.00 84.12 249 ILE A CA 1
ATOM 1881 C C . ILE A 1 249 ? 31.527 -6.212 -25.662 1.00 84.12 249 ILE A C 1
ATOM 1883 O O . ILE A 1 249 ? 31.679 -6.114 -26.877 1.00 84.12 249 ILE A O 1
ATOM 1887 N N . GLY A 1 250 ? 31.565 -7.393 -25.040 1.00 82.06 250 GLY A N 1
ATOM 1888 C CA . GLY A 1 250 ? 31.827 -8.653 -25.732 1.00 82.06 250 GLY A CA 1
ATOM 1889 C C . GLY A 1 250 ? 30.731 -9.038 -26.731 1.00 82.06 250 GLY A C 1
ATOM 1890 O O . GLY A 1 250 ? 31.015 -9.649 -27.762 1.00 82.06 250 GLY A O 1
ATOM 1891 N N . GLY A 1 251 ? 29.475 -8.681 -26.458 1.00 82.00 251 GLY A N 1
ATOM 1892 C CA . GLY A 1 251 ? 28.365 -8.819 -27.403 1.00 82.00 251 GLY A CA 1
ATOM 1893 C C . GLY A 1 251 ? 28.498 -7.859 -28.583 1.00 82.00 251 GLY A C 1
ATOM 1894 O O . GLY A 1 251 ? 28.412 -8.282 -29.735 1.00 82.00 251 GLY A O 1
ATOM 1895 N N . MET A 1 252 ? 28.794 -6.588 -28.306 1.00 78.31 252 MET A N 1
ATOM 1896 C CA . MET A 1 252 ? 28.962 -5.559 -29.333 1.00 78.31 252 MET A CA 1
ATOM 1897 C C . MET A 1 252 ? 30.177 -5.836 -30.231 1.00 78.31 252 MET A C 1
ATOM 1899 O O . MET A 1 252 ? 30.083 -5.678 -31.442 1.00 78.31 252 MET A O 1
ATOM 1903 N N . MET A 1 253 ? 31.288 -6.329 -29.676 1.00 80.75 253 MET A N 1
ATOM 1904 C CA . MET A 1 253 ? 32.453 -6.754 -30.460 1.00 80.75 253 MET A CA 1
ATOM 1905 C C . MET A 1 253 ? 32.150 -7.945 -31.367 1.00 80.75 253 MET A C 1
ATOM 1907 O O . MET A 1 253 ? 32.596 -7.957 -32.511 1.00 80.75 253 MET A O 1
ATOM 1911 N N . ARG A 1 254 ? 31.389 -8.938 -30.888 1.00 82.31 254 ARG A N 1
ATOM 1912 C CA . ARG A 1 254 ? 30.987 -10.084 -31.717 1.00 82.31 254 ARG A CA 1
ATOM 1913 C C . ARG A 1 254 ? 30.071 -9.657 -32.853 1.00 82.31 254 ARG A C 1
ATOM 1915 O O . ARG A 1 254 ? 30.362 -9.971 -33.999 1.00 82.31 254 ARG A O 1
ATOM 1922 N N . SER A 1 255 ? 29.047 -8.863 -32.551 1.00 82.94 255 SER A N 1
ATOM 1923 C CA . SER A 1 255 ? 28.148 -8.314 -33.569 1.00 82.94 255 SER A CA 1
ATOM 1924 C C . SER A 1 255 ? 28.895 -7.418 -34.567 1.00 82.94 255 SER A C 1
ATOM 1926 O O . SER A 1 255 ? 28.681 -7.519 -35.771 1.00 82.94 255 SER A O 1
ATOM 1928 N N . GLY A 1 256 ? 29.845 -6.604 -34.094 1.00 76.81 256 GLY A N 1
ATOM 1929 C CA . GLY A 1 256 ? 30.718 -5.800 -34.948 1.00 76.81 256 GLY A CA 1
ATOM 1930 C C . GLY A 1 256 ? 31.621 -6.651 -35.843 1.00 76.81 256 GLY A C 1
ATOM 1931 O O . GLY A 1 256 ? 31.777 -6.339 -37.021 1.00 76.81 256 GLY A O 1
ATOM 1932 N N . MET A 1 257 ? 32.170 -7.755 -35.328 1.00 82.31 257 MET A N 1
ATOM 1933 C CA . MET A 1 257 ? 32.944 -8.710 -36.127 1.00 82.31 257 MET A CA 1
ATOM 1934 C C . MET A 1 257 ? 32.084 -9.434 -37.161 1.00 82.31 257 MET A C 1
ATOM 1936 O O . MET A 1 257 ? 32.531 -9.605 -38.290 1.00 82.31 257 MET A O 1
ATOM 1940 N N . GLU A 1 258 ? 30.859 -9.824 -36.818 1.00 81.88 258 GLU A N 1
ATOM 1941 C CA . GLU A 1 258 ? 29.916 -10.437 -37.759 1.00 81.88 258 GLU A CA 1
ATOM 1942 C C . GLU A 1 258 ? 29.515 -9.452 -38.859 1.00 81.88 258 GLU A C 1
ATOM 1944 O O . GLU A 1 258 ? 29.532 -9.794 -40.041 1.00 81.88 258 GLU A O 1
ATOM 1949 N N . MET A 1 259 ? 29.230 -8.200 -38.496 1.00 82.75 259 MET A N 1
ATOM 1950 C CA . MET A 1 259 ? 28.939 -7.141 -39.458 1.00 82.75 259 MET A CA 1
ATOM 1951 C C . MET A 1 259 ? 30.140 -6.876 -40.372 1.00 82.75 259 MET A C 1
ATOM 1953 O O . MET A 1 259 ? 29.969 -6.774 -41.583 1.00 82.75 259 MET A O 1
ATOM 1957 N N . TRP A 1 260 ? 31.357 -6.823 -39.821 1.00 81.38 260 TRP A N 1
ATOM 1958 C CA . TRP A 1 260 ? 32.594 -6.678 -40.594 1.00 81.38 260 TRP A CA 1
ATOM 1959 C C . TRP A 1 260 ? 32.832 -7.864 -41.531 1.00 81.38 260 TRP A C 1
ATOM 1961 O O . TRP A 1 260 ? 33.192 -7.682 -42.693 1.00 81.38 260 TRP A O 1
ATOM 1971 N N . ALA A 1 261 ? 32.601 -9.085 -41.050 1.00 84.00 261 ALA A N 1
ATOM 1972 C CA . ALA A 1 261 ? 32.754 -10.307 -41.830 1.00 84.00 261 ALA A CA 1
ATOM 1973 C C . ALA A 1 261 ? 31.771 -10.364 -43.009 1.00 84.00 261 ALA A C 1
ATOM 1975 O O . ALA A 1 261 ? 32.167 -10.759 -44.109 1.00 84.00 261 ALA A O 1
ATOM 1976 N N . ASN A 1 262 ? 30.535 -9.907 -42.790 1.00 87.56 262 ASN A N 1
ATOM 1977 C CA . ASN A 1 262 ? 29.467 -9.866 -43.790 1.00 87.56 262 ASN A CA 1
ATOM 1978 C C . ASN A 1 262 ? 29.530 -8.638 -44.712 1.00 87.56 262 ASN A C 1
ATOM 1980 O O . ASN A 1 262 ? 28.795 -8.567 -45.696 1.00 87.56 262 ASN A O 1
ATOM 1984 N N . MET A 1 263 ? 30.402 -7.671 -44.427 1.00 88.75 263 MET A N 1
ATOM 1985 C CA . MET A 1 263 ? 30.526 -6.460 -45.231 1.00 88.75 263 MET A CA 1
ATOM 1986 C C . MET A 1 263 ? 31.216 -6.766 -46.576 1.00 88.75 263 MET A C 1
ATOM 1988 O O . MET A 1 263 ? 32.184 -7.538 -46.609 1.00 88.75 263 MET A O 1
ATOM 1992 N N . PRO A 1 264 ? 30.788 -6.170 -47.701 1.00 90.69 264 PRO A N 1
ATOM 1993 C CA . PRO A 1 264 ? 31.461 -6.338 -48.986 1.00 90.69 264 PRO A CA 1
ATOM 1994 C C . PRO A 1 264 ? 32.964 -5.989 -48.917 1.00 90.69 264 PRO A C 1
ATOM 1996 O O . PRO A 1 264 ? 33.349 -5.061 -48.194 1.00 90.69 264 PRO A O 1
ATOM 1999 N N . PRO A 1 265 ? 33.848 -6.718 -49.627 1.00 85.25 265 PRO A N 1
ATOM 2000 C CA . PRO A 1 265 ? 35.299 -6.520 -49.541 1.00 85.25 265 PRO A CA 1
ATOM 2001 C C . PRO A 1 265 ? 35.754 -5.108 -49.933 1.00 85.25 265 PRO A C 1
ATOM 2003 O O . PRO A 1 265 ? 36.684 -4.567 -49.339 1.00 85.25 265 PRO A O 1
ATOM 2006 N N . ASP A 1 266 ? 35.083 -4.490 -50.903 1.00 90.69 266 ASP A N 1
ATOM 2007 C CA . ASP A 1 266 ? 35.355 -3.129 -51.369 1.00 90.69 266 ASP A CA 1
ATOM 2008 C C . ASP A 1 266 ? 34.964 -2.068 -50.328 1.00 90.69 266 ASP A C 1
ATOM 2010 O O . ASP A 1 266 ? 35.601 -1.017 -50.223 1.00 90.69 266 ASP A O 1
ATOM 2014 N N . GLN A 1 267 ? 33.946 -2.358 -49.519 1.00 84.75 267 GLN A N 1
ATOM 2015 C CA . GLN A 1 267 ? 33.517 -1.502 -48.420 1.00 84.75 267 GLN A CA 1
ATOM 2016 C C . GLN A 1 267 ? 34.469 -1.626 -47.223 1.00 84.75 267 GLN A C 1
ATOM 2018 O O . GLN A 1 267 ? 34.893 -0.611 -46.669 1.00 84.75 267 GLN A O 1
ATOM 2023 N N . ARG A 1 268 ? 34.912 -2.851 -46.898 1.00 85.62 268 ARG A N 1
ATOM 2024 C CA . ARG A 1 268 ? 35.975 -3.084 -45.902 1.00 85.62 268 ARG A CA 1
ATOM 2025 C C . ARG A 1 268 ? 37.274 -2.384 -46.279 1.00 85.62 268 ARG A C 1
ATOM 2027 O O . ARG A 1 268 ? 37.896 -1.761 -45.421 1.00 85.62 268 ARG A O 1
ATOM 2034 N N . ALA A 1 269 ? 37.679 -2.469 -47.547 1.00 86.38 269 ALA A N 1
ATOM 2035 C CA . ALA A 1 269 ? 38.901 -1.838 -48.036 1.00 86.38 269 ALA A CA 1
ATOM 2036 C C . ALA A 1 269 ? 38.855 -0.314 -47.869 1.00 86.38 269 ALA A C 1
ATOM 2038 O O . ALA A 1 269 ? 39.806 0.264 -47.349 1.00 86.38 269 ALA A O 1
ATOM 2039 N N . ARG A 1 270 ? 37.727 0.321 -48.216 1.00 86.69 270 ARG A N 1
ATOM 2040 C CA . ARG A 1 270 ? 37.527 1.765 -48.027 1.00 86.69 270 ARG A CA 1
ATOM 2041 C C . ARG A 1 270 ? 37.621 2.178 -46.561 1.00 86.69 270 ARG A C 1
ATOM 2043 O O . ARG A 1 270 ? 38.404 3.065 -46.243 1.00 86.69 270 ARG A O 1
ATOM 2050 N N . ILE A 1 271 ? 36.904 1.491 -45.670 1.00 83.44 271 ILE A N 1
ATOM 2051 C CA . ILE A 1 271 ? 36.925 1.805 -44.231 1.00 83.44 271 ILE A CA 1
ATOM 2052 C C . ILE A 1 271 ? 38.326 1.593 -43.643 1.00 83.44 271 ILE A C 1
ATOM 2054 O O . ILE A 1 271 ? 38.806 2.406 -42.857 1.00 83.44 271 ILE A O 1
ATOM 2058 N N . THR A 1 272 ? 39.020 0.528 -44.052 1.00 84.81 272 THR A N 1
ATOM 2059 C CA . THR A 1 272 ? 40.399 0.262 -43.611 1.00 84.81 272 THR A CA 1
ATOM 2060 C C . THR A 1 272 ? 41.348 1.372 -44.068 1.00 84.81 272 THR A C 1
ATOM 2062 O O . THR A 1 272 ? 42.208 1.811 -43.306 1.00 84.81 272 THR A O 1
ATOM 2065 N N . GLN A 1 273 ? 41.176 1.860 -45.297 1.00 85.06 273 GLN A N 1
ATOM 2066 C CA . GLN A 1 273 ? 41.989 2.932 -45.864 1.00 85.06 273 GLN A CA 1
ATOM 2067 C C . GLN A 1 273 ? 41.728 4.278 -45.169 1.00 85.06 273 GLN A C 1
ATOM 2069 O O . GLN A 1 273 ? 42.666 5.022 -44.884 1.00 85.06 273 GLN A O 1
ATOM 2074 N N . GLU A 1 274 ? 40.470 4.549 -44.824 1.00 84.69 274 GLU A N 1
ATOM 2075 C CA . GLU A 1 274 ? 40.049 5.734 -44.074 1.00 84.69 274 GLU A CA 1
ATOM 2076 C C . GLU A 1 274 ? 40.582 5.708 -42.629 1.00 84.69 274 GLU A C 1
ATOM 2078 O O . GLU A 1 274 ? 41.146 6.695 -42.153 1.00 84.69 274 GLU A O 1
ATOM 2083 N N . MET A 1 275 ? 40.537 4.547 -41.960 1.00 82.38 275 MET A N 1
ATOM 2084 C CA . MET A 1 275 ? 41.166 4.364 -40.646 1.00 82.38 275 MET A CA 1
ATOM 2085 C C . MET A 1 275 ? 42.689 4.527 -40.697 1.00 82.38 275 MET A C 1
ATOM 2087 O O . MET A 1 275 ? 43.261 5.111 -39.777 1.00 82.38 275 MET A O 1
ATOM 2091 N N . MET A 1 276 ? 43.355 4.060 -41.759 1.00 83.38 276 MET A N 1
ATOM 2092 C CA . MET A 1 276 ? 44.799 4.264 -41.931 1.00 83.38 276 MET A CA 1
ATOM 2093 C C . MET A 1 276 ? 45.157 5.747 -42.061 1.00 83.38 276 MET A C 1
ATOM 2095 O O . MET A 1 276 ? 46.115 6.194 -41.431 1.00 83.38 276 MET A O 1
ATOM 2099 N N . GLN A 1 277 ? 44.384 6.523 -42.827 1.00 83.19 277 GLN A N 1
ATOM 2100 C CA . GLN A 1 277 ? 44.600 7.969 -42.946 1.00 83.19 277 GLN A CA 1
ATOM 2101 C C . GLN A 1 277 ? 44.354 8.698 -41.621 1.00 83.19 277 GLN A C 1
ATOM 2103 O O . GLN A 1 277 ? 45.173 9.520 -41.206 1.00 83.19 277 GLN A O 1
ATOM 2108 N N . MET A 1 278 ? 43.269 8.360 -40.919 1.00 81.75 278 MET A N 1
ATOM 2109 C CA . MET A 1 278 ? 42.955 8.949 -39.615 1.00 81.75 278 MET A CA 1
ATOM 2110 C C . MET A 1 278 ? 44.020 8.603 -38.560 1.00 81.75 278 MET A C 1
ATOM 2112 O O . MET A 1 278 ? 44.449 9.469 -37.797 1.00 81.75 278 MET A O 1
ATOM 2116 N N . GLY A 1 279 ? 44.510 7.360 -38.551 1.00 77.00 279 GLY A N 1
ATOM 2117 C CA . GLY A 1 279 ? 45.596 6.923 -37.673 1.00 77.00 279 GLY A CA 1
ATOM 2118 C C . GLY A 1 279 ? 46.902 7.680 -37.925 1.00 77.00 279 GLY A C 1
ATOM 2119 O O . GLY A 1 279 ? 47.563 8.092 -36.972 1.00 77.00 279 GLY A O 1
ATOM 2120 N N . GLN A 1 280 ? 47.244 7.943 -39.190 1.00 78.38 280 GLN A N 1
ATOM 2121 C CA . GLN A 1 280 ? 48.413 8.757 -39.542 1.00 78.38 280 GLN A CA 1
ATOM 2122 C C . GLN A 1 280 ? 48.270 10.218 -39.087 1.00 78.38 280 GLN A C 1
ATOM 2124 O O . GLN A 1 280 ? 49.242 10.794 -38.600 1.00 78.38 280 GLN A O 1
ATOM 2129 N N . GLN A 1 281 ? 47.070 10.805 -39.163 1.00 75.94 281 GLN A N 1
ATOM 2130 C CA . GLN A 1 281 ? 46.817 12.157 -38.645 1.00 75.94 281 GLN A CA 1
ATOM 2131 C C . GLN A 1 281 ? 46.970 12.249 -37.121 1.00 75.94 281 GLN A C 1
ATOM 2133 O O . GLN A 1 281 ? 47.613 13.174 -36.622 1.00 75.94 281 GLN A O 1
ATOM 2138 N N . ILE A 1 282 ? 46.415 11.289 -36.377 1.00 74.06 282 ILE A N 1
ATOM 2139 C CA . ILE A 1 282 ? 46.474 11.282 -34.906 1.00 74.06 282 ILE A CA 1
ATOM 2140 C C . ILE A 1 282 ? 47.907 11.026 -34.421 1.00 74.06 282 ILE A C 1
ATOM 2142 O O . ILE A 1 282 ? 48.397 11.712 -33.522 1.00 74.06 282 ILE A O 1
ATOM 2146 N N . MET A 1 283 ? 48.613 10.080 -35.044 1.00 67.56 283 MET A N 1
ATOM 2147 C CA . MET A 1 283 ? 49.988 9.747 -34.664 1.00 67.56 283 MET A CA 1
ATOM 2148 C C . MET A 1 283 ? 50.974 10.862 -35.056 1.00 67.56 283 MET A C 1
ATOM 2150 O O . MET A 1 283 ? 51.911 11.145 -34.310 1.00 67.56 283 MET A O 1
ATOM 2154 N N . GLY A 1 284 ? 50.710 11.571 -36.160 1.00 64.19 284 GLY A N 1
ATOM 2155 C CA . GLY A 1 284 ? 51.453 12.770 -36.553 1.00 64.19 284 GLY A CA 1
ATOM 2156 C C . GLY A 1 284 ? 51.304 13.940 -35.572 1.00 64.19 284 GLY A C 1
ATOM 2157 O O . GLY A 1 284 ? 52.263 14.680 -35.367 1.00 64.19 284 GLY A O 1
ATOM 2158 N N . GLN A 1 285 ? 50.148 14.089 -34.911 1.00 59.06 285 GLN A N 1
ATOM 2159 C CA . GLN A 1 285 ? 49.955 15.109 -33.870 1.00 59.06 285 GLN A CA 1
ATOM 2160 C C . GLN A 1 285 ? 50.583 14.737 -32.520 1.00 59.06 285 GLN A C 1
ATOM 2162 O O . GLN A 1 285 ? 51.053 15.627 -31.814 1.00 59.06 285 GLN A O 1
ATOM 2167 N N . MET A 1 286 ? 50.637 13.453 -32.151 1.00 52.88 286 MET A N 1
ATOM 2168 C CA . MET A 1 286 ? 51.225 13.040 -30.866 1.00 52.88 286 MET A CA 1
ATOM 2169 C C . MET A 1 286 ? 52.759 12.941 -30.881 1.00 52.88 286 MET A C 1
ATOM 2171 O O . MET A 1 286 ? 53.381 13.061 -29.830 1.00 52.88 286 MET A O 1
ATOM 2175 N N . GLY A 1 287 ? 53.390 12.771 -32.047 1.00 56.69 287 GLY A N 1
ATOM 2176 C CA . GLY A 1 287 ? 54.853 12.666 -32.167 1.00 56.69 287 GLY A CA 1
ATOM 2177 C C . GLY A 1 287 ? 55.628 13.995 -32.207 1.00 56.69 287 GLY A C 1
ATOM 2178 O O . GLY A 1 287 ? 56.854 13.973 -32.268 1.00 56.69 287 GLY A O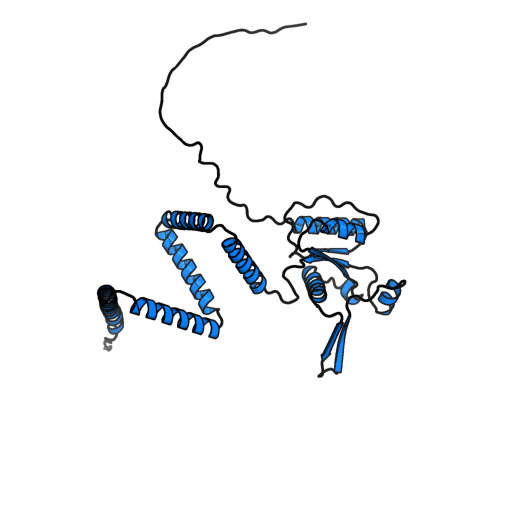 1
ATOM 2179 N N . GLY A 1 288 ? 54.951 15.151 -32.201 1.00 53.53 288 GLY A N 1
ATOM 2180 C CA . GLY A 1 288 ? 55.556 16.457 -32.522 1.00 53.53 288 GLY A CA 1
ATOM 2181 C C . GLY A 1 288 ? 56.066 17.319 -31.355 1.00 53.53 288 GLY A C 1
ATOM 2182 O O . GLY A 1 288 ? 56.569 18.413 -31.602 1.00 53.53 288 GLY A O 1
ATOM 2183 N N . ALA A 1 289 ? 55.955 16.884 -30.096 1.00 52.28 289 ALA A N 1
ATOM 2184 C CA . ALA A 1 289 ? 56.288 17.703 -28.921 1.00 52.28 289 ALA A CA 1
ATOM 2185 C C . ALA A 1 289 ? 57.474 17.127 -28.122 1.00 52.28 289 ALA A C 1
ATOM 2187 O O . ALA A 1 289 ? 57.304 16.591 -27.033 1.00 52.28 289 ALA A O 1
ATOM 2188 N N . GLY A 1 290 ? 58.691 17.219 -28.670 1.00 51.75 290 GLY A N 1
ATOM 2189 C CA . GLY A 1 290 ? 59.905 16.699 -28.017 1.00 51.75 290 GLY A CA 1
ATOM 2190 C C . GLY A 1 290 ? 61.198 17.473 -28.300 1.00 51.75 290 GLY A C 1
ATOM 2191 O O . GLY A 1 290 ? 62.281 16.928 -28.123 1.00 51.75 290 GLY A O 1
ATOM 2192 N N . GLY A 1 291 ? 61.120 18.724 -28.764 1.00 48.28 291 GLY A N 1
ATOM 2193 C CA . GLY A 1 291 ? 62.289 19.552 -29.094 1.00 48.28 291 GLY A CA 1
ATOM 2194 C C . GLY A 1 291 ? 62.652 20.551 -27.995 1.00 48.28 291 GLY A C 1
ATOM 2195 O O . GLY A 1 291 ? 62.401 21.744 -28.144 1.00 48.28 291 GLY A O 1
ATOM 2196 N N . GLY A 1 292 ? 63.229 20.076 -26.888 1.00 53.94 292 GLY A N 1
ATOM 2197 C CA . GLY A 1 292 ? 63.764 20.928 -25.823 1.00 53.94 292 GLY A CA 1
ATOM 2198 C C . GLY A 1 292 ? 65.003 21.712 -26.275 1.00 53.94 292 GLY A C 1
ATOM 2199 O O . GLY A 1 292 ? 66.006 21.127 -26.677 1.00 53.94 292 GLY A O 1
ATOM 2200 N N . ARG A 1 293 ? 64.947 23.045 -26.184 1.00 55.84 293 ARG A N 1
ATOM 2201 C CA . ARG A 1 293 ? 66.116 23.938 -26.271 1.00 55.84 293 ARG A CA 1
ATOM 2202 C C . ARG A 1 293 ? 66.733 24.095 -24.871 1.00 55.84 293 ARG A C 1
ATOM 2204 O O . ARG A 1 293 ? 65.980 24.402 -23.947 1.00 55.84 293 ARG A O 1
ATOM 2211 N N . PRO A 1 294 ? 68.057 23.940 -24.691 1.00 53.88 294 PRO A N 1
ATOM 2212 C CA . PRO A 1 294 ? 68.693 24.200 -23.406 1.00 53.88 294 PRO A CA 1
ATOM 2213 C C . PRO A 1 294 ? 68.887 25.714 -23.195 1.00 53.88 294 PRO A C 1
ATOM 2215 O O . PRO A 1 294 ? 69.134 26.435 -24.170 1.00 53.88 294 PRO A O 1
ATOM 2218 N N . PRO A 1 295 ? 68.782 26.211 -21.950 1.00 63.56 295 PRO A N 1
ATOM 2219 C CA . PRO A 1 295 ? 69.034 27.610 -21.637 1.00 63.56 295 PRO A CA 1
ATOM 2220 C C . PRO A 1 295 ? 70.541 27.905 -21.632 1.00 63.56 295 PRO A C 1
ATOM 2222 O O . PRO A 1 295 ? 71.350 27.063 -21.237 1.00 63.56 295 PRO A O 1
ATOM 2225 N N . ARG A 1 296 ? 70.891 29.105 -22.099 1.00 59.38 296 ARG A N 1
ATOM 2226 C CA . ARG A 1 296 ? 72.185 29.759 -21.871 1.00 59.38 296 ARG A CA 1
ATOM 2227 C C . ARG A 1 296 ? 72.078 30.671 -20.662 1.00 59.38 296 ARG A C 1
ATOM 2229 O O . ARG A 1 296 ? 70.984 31.256 -20.501 1.00 59.38 296 ARG A O 1
#

Secondary structure (DSSP, 8-state):
-----------------------S-S------------HHHHHHHHHHHHHHTT-EEEE-TT----SPPPPP---SSHHHHHHHHHTT-TTEEEEEEPPBHHHHHHT--HHHHHHHHHHHHT--SSEEEEEETTTTEEEEEE-S----TTHHHHHHHTTB-SSPEEEEEESSS--TT--HHHHHHHHHHHHHHHHHSS-HHHHHHHHHHHHHHHHHS-HHHHHHHHHHHHHHHHHHHHHS-HHHHHHHHHHHHHHHHHHHHHS-HHHHHHHHHHHHHHHHHHHHHHTS---PPPP-

Radius of gyration: 34.27 Å; chains: 1; bounding box: 120×73×83 Å

Sequence (296 aa):
MMRNLLSGAVAVVMMGALVGGASAQAQRNTARKAPQSFTADFAAMAQKVGQAMNVRIVVDPTVFVATPPKEPQILDTPEATVAAMVSGLKDVAWRKVYLMQSESTSGLRPERLAAMVRALDMLETGGLVLENPATRRAISVQKNLPVLPGFGDELRQRQFDPNAVYVIYSTVGGGLGGTIEDKFLDLQRQQLELMMQMDPDALAETFAKGMQMWSSLDPQTQSRLFGNMMRAGTQMFMNMDPGVRANLIGGMMRSGMEMWANMPPDQRARITQEMMQMGQQIMGQMGGAGGGRPPR